Protein AF-K1TWY1-F1 (afdb_monomer_lite)

Secondary structure (DSSP, 8-state):
--S-EEEEEEEEEEEEEEEEEEEE-GGG---EEEEEEEEE-TTS-EEEEEEES--TT-EEEEEEEEEEEEEEEEEEEESS---EEEEEEEPPPTTSSPPPTT-----TT-----GGGSEEES-EEEEP-TTS---SEEEE-TT-EEE----SS-------BBTT--EEEEEETTEEEEEEE-B-SS-B----

Organism: NCBI:txid408170

Sequence (192 aa):
GKTTGSLEINLNGIKKFDVVSIEEYIQKGQTISSFTVEYKDVTGRWHDFGKGATISAKRLCRSEAVEGTAVRINITGAKATPKICNVGVYKAAKGFEVESSGSTVLPTNLKKIGISKATREGNWTFEADEDGAAQGSAWGNAGVTASFKFTGTKAWVIGTADPNHGNMDVYIDGTKVDTVSTKQASRKMGAL

pLDDT: mean 89.79, std 11.35, range [46.19, 98.75]

Foldseek 3Di: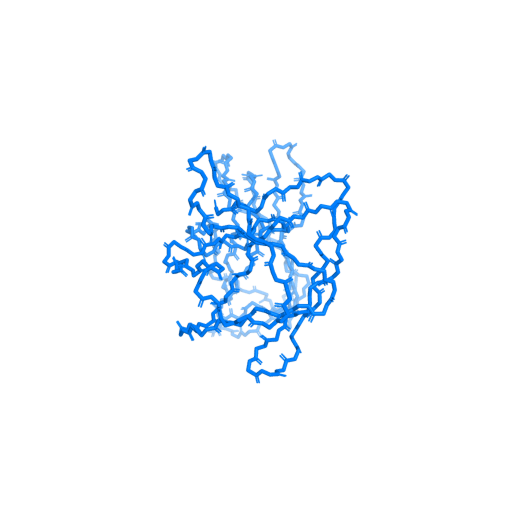
DDFKDKDKFFPVDKDKFFKKKWAFPPVVHWWQQWKFKWFQAPVRDIDGQDIDGTAYGMDIRGDAIGIGGMMMMIRPGTNDDTGIDDMDTDHDDQPPHDADPPRDRDDPPDDDDAQVNWDKDDDKDADADPVRDDSRDIDDDPPIDTDDDDDDDDDDDFAKAEQPFAWDFDDDPNHTDDIHGSHDPHIDGGDD

Structure (mmCIF, N/CA/C/O backbone):
data_AF-K1TWY1-F1
#
_entry.id   AF-K1TWY1-F1
#
loop_
_atom_site.group_PDB
_atom_site.id
_atom_site.type_symbol
_atom_site.label_atom_id
_atom_site.label_alt_id
_atom_site.label_comp_id
_atom_site.label_asym_id
_atom_site.label_entity_id
_atom_site.label_seq_id
_atom_site.pdbx_PDB_ins_code
_atom_site.Cartn_x
_atom_site.Cartn_y
_atom_site.Cartn_z
_atom_site.occupancy
_atom_site.B_iso_or_equiv
_atom_site.auth_seq_id
_atom_site.auth_comp_id
_atom_site.auth_asym_id
_atom_site.auth_atom_id
_atom_site.pdbx_PDB_model_num
ATOM 1 N N . GLY A 1 1 ? -27.689 4.406 21.902 1.00 76.44 1 GLY A N 1
ATOM 2 C CA . GLY A 1 1 ? -26.321 3.944 22.221 1.00 76.44 1 GLY A CA 1
ATOM 3 C C . GLY A 1 1 ? -25.305 4.943 21.697 1.00 76.44 1 GLY A C 1
ATOM 4 O O . GLY A 1 1 ? -25.698 5.845 20.969 1.00 76.44 1 GLY A O 1
ATOM 5 N N . LYS A 1 2 ? -24.026 4.830 22.076 1.00 92.75 2 LYS A N 1
ATOM 6 C CA . LYS A 1 2 ? -22.957 5.718 21.571 1.00 92.75 2 LYS A CA 1
ATOM 7 C C . LYS A 1 2 ? -22.671 5.417 20.095 1.00 92.75 2 LYS A C 1
ATOM 9 O O . LYS A 1 2 ? -22.750 4.253 19.717 1.00 92.75 2 LYS A O 1
ATOM 14 N N . THR A 1 3 ? -22.371 6.438 19.295 1.00 97.19 3 THR A N 1
ATOM 15 C CA . THR A 1 3 ? -22.044 6.342 17.852 1.00 97.19 3 THR A CA 1
ATOM 16 C C . THR A 1 3 ? -20.549 6.504 17.567 1.00 97.19 3 THR A C 1
ATOM 18 O O . THR A 1 3 ? -20.117 6.432 16.420 1.00 97.19 3 THR A O 1
ATOM 21 N N . THR A 1 4 ? -19.759 6.704 18.619 1.00 98.00 4 THR A N 1
ATOM 22 C CA . THR A 1 4 ? -18.306 6.854 18.594 1.00 98.00 4 THR A CA 1
ATOM 23 C C . THR A 1 4 ? -17.688 6.028 19.718 1.00 98.00 4 THR A C 1
ATOM 25 O O . THR A 1 4 ? -18.385 5.585 20.637 1.00 98.00 4 THR A O 1
ATOM 28 N N . GLY A 1 5 ? -16.380 5.813 19.642 1.00 96.88 5 GLY A N 1
ATOM 29 C CA . GLY A 1 5 ? -15.611 5.102 20.659 1.00 96.88 5 GLY A CA 1
ATOM 30 C C . GLY A 1 5 ? -14.194 4.826 20.184 1.00 96.88 5 GLY A C 1
ATOM 31 O O . GLY A 1 5 ? -13.893 5.002 19.006 1.00 96.88 5 GLY A O 1
ATOM 32 N N . SER A 1 6 ? -13.330 4.384 21.087 1.00 97.44 6 SER A N 1
ATOM 33 C CA . SER A 1 6 ? -11.959 4.008 20.757 1.00 97.44 6 SER A CA 1
ATOM 34 C C . SER A 1 6 ? -11.612 2.637 21.322 1.00 97.44 6 SER A C 1
ATOM 36 O O . SER A 1 6 ? -12.126 2.221 22.361 1.00 97.44 6 SER A O 1
ATOM 38 N N . LEU A 1 7 ? -10.742 1.931 20.607 1.00 96.56 7 LEU A N 1
ATOM 39 C CA . LEU A 1 7 ? -10.124 0.687 21.036 1.00 96.56 7 LEU A CA 1
ATOM 40 C C . LEU A 1 7 ? -8.613 0.856 20.935 1.00 96.56 7 LEU A C 1
ATOM 42 O O . LEU A 1 7 ? -8.098 1.149 19.858 1.00 96.56 7 LEU A O 1
ATOM 46 N N . GLU A 1 8 ? -7.915 0.659 22.046 1.00 98.31 8 GLU A N 1
ATOM 47 C CA . GLU A 1 8 ? -6.457 0.623 22.085 1.00 98.31 8 GLU A CA 1
ATOM 48 C C . GLU A 1 8 ? -5.987 -0.827 22.213 1.00 98.31 8 GLU A C 1
ATOM 50 O O . GLU A 1 8 ? -6.446 -1.572 23.077 1.00 98.31 8 GLU A O 1
ATOM 55 N N . ILE A 1 9 ? -5.073 -1.220 21.333 1.00 98.38 9 ILE A N 1
ATOM 56 C CA . ILE A 1 9 ? -4.437 -2.529 21.292 1.00 98.38 9 ILE A CA 1
ATOM 57 C C . ILE A 1 9 ? -2.979 -2.338 21.695 1.00 98.38 9 ILE A C 1
ATOM 59 O O . ILE A 1 9 ? -2.194 -1.764 20.941 1.00 98.38 9 ILE A O 1
ATOM 63 N N . ASN A 1 10 ? -2.611 -2.832 22.876 1.00 98.00 10 ASN A N 1
ATOM 64 C CA . ASN A 1 10 ? -1.215 -2.912 23.299 1.00 98.00 10 ASN A CA 1
ATOM 65 C C . ASN A 1 10 ? -0.525 -4.069 22.559 1.00 98.00 10 ASN A C 1
ATOM 67 O O . ASN A 1 10 ? -1.027 -5.193 22.555 1.00 98.00 10 ASN A O 1
ATOM 71 N N . LEU A 1 11 ? 0.620 -3.800 21.930 1.00 98.06 11 LEU A N 1
ATOM 72 C CA . LEU A 1 11 ? 1.360 -4.779 21.127 1.00 98.06 11 LEU A CA 1
ATOM 73 C C . LEU A 1 11 ? 2.336 -5.639 21.952 1.00 98.06 11 LEU A C 1
ATOM 75 O O . LEU A 1 11 ? 3.034 -6.489 21.392 1.00 98.06 11 LEU A O 1
ATOM 79 N N . ASN A 1 12 ? 2.372 -5.445 23.275 1.00 97.25 12 ASN A N 1
ATOM 80 C CA . ASN A 1 12 ? 3.229 -6.153 24.228 1.00 97.25 12 ASN A CA 1
ATOM 81 C C . ASN A 1 12 ? 4.718 -6.062 23.857 1.00 97.25 12 ASN A C 1
ATOM 83 O O . ASN A 1 12 ? 5.430 -7.064 23.763 1.00 97.25 12 ASN A O 1
ATOM 87 N N . GLY A 1 13 ? 5.170 -4.832 23.613 1.00 97.00 13 GLY A N 1
ATOM 88 C CA . GLY A 1 13 ? 6.532 -4.500 23.205 1.00 97.00 13 GLY A CA 1
ATOM 89 C C . GLY A 1 13 ? 6.576 -3.808 21.848 1.00 97.00 13 GLY A C 1
ATOM 90 O O . GLY A 1 13 ? 5.547 -3.527 21.237 1.00 97.00 13 GLY A O 1
ATOM 91 N N . ILE A 1 14 ? 7.791 -3.527 21.384 1.00 97.81 14 ILE A N 1
ATOM 92 C CA . ILE A 1 14 ? 8.017 -2.927 20.069 1.00 97.81 14 ILE A CA 1
ATOM 93 C C . ILE A 1 14 ? 7.722 -3.985 19.005 1.00 97.81 14 ILE A C 1
ATOM 95 O O . ILE A 1 14 ? 8.321 -5.063 19.006 1.00 97.81 14 ILE A O 1
ATOM 99 N N . LYS A 1 15 ? 6.789 -3.683 18.101 1.00 98.19 15 LYS A N 1
ATOM 100 C CA . LYS A 1 15 ? 6.470 -4.511 16.934 1.00 98.19 15 LYS A CA 1
ATOM 101 C C . LYS A 1 15 ? 6.582 -3.677 15.665 1.00 98.19 15 LYS A C 1
ATOM 103 O O . LYS A 1 15 ? 6.178 -2.516 15.647 1.00 98.19 15 LYS A O 1
ATOM 108 N N . LYS A 1 16 ? 7.072 -4.307 14.596 1.00 97.12 16 LYS A N 1
ATOM 109 C CA . LYS A 1 16 ? 7.051 -3.761 13.238 1.00 97.12 16 LYS A CA 1
ATOM 110 C C . LYS A 1 16 ? 5.816 -4.264 12.495 1.00 97.12 16 LYS A C 1
ATOM 112 O O . LYS A 1 16 ? 5.567 -5.469 12.498 1.00 97.12 16 LYS A O 1
ATOM 117 N N . PHE A 1 17 ? 5.063 -3.376 11.857 1.00 97.56 17 PHE A N 1
ATOM 118 C CA . PHE A 1 17 ? 3.832 -3.723 11.141 1.00 97.56 17 PHE A CA 1
ATOM 119 C C . PHE A 1 17 ? 3.495 -2.689 10.061 1.00 97.56 17 PHE A C 1
ATOM 121 O O . PHE A 1 17 ? 3.985 -1.566 10.080 1.00 97.56 17 PHE A O 1
ATOM 128 N N . ASP A 1 18 ? 2.662 -3.090 9.110 1.00 96.94 18 ASP A N 1
ATOM 129 C CA . ASP A 1 18 ? 2.224 -2.291 7.955 1.00 96.94 18 ASP A CA 1
ATOM 130 C C . ASP A 1 18 ? 0.764 -2.581 7.562 1.00 96.94 18 ASP A C 1
ATOM 132 O O . ASP A 1 18 ? 0.247 -1.983 6.617 1.00 96.94 18 ASP A O 1
ATOM 136 N N . VAL A 1 19 ? 0.061 -3.447 8.307 1.00 98.25 19 VAL A N 1
ATOM 137 C CA . VAL A 1 19 ? -1.365 -3.733 8.110 1.00 98.25 19 VAL A CA 1
ATOM 138 C C . VAL A 1 19 ? -2.117 -3.761 9.441 1.00 98.25 19 VAL A C 1
ATOM 140 O O . VAL A 1 19 ? -1.757 -4.502 10.354 1.00 98.25 19 VAL A O 1
ATOM 143 N N . VAL A 1 20 ? -3.231 -3.030 9.519 1.00 98.56 20 VAL A N 1
ATOM 144 C CA . VAL A 1 20 ? -4.242 -3.148 10.583 1.00 98.56 20 VAL A CA 1
ATOM 145 C C . VAL A 1 20 ? -5.552 -3.635 9.961 1.00 98.56 20 VAL A C 1
ATOM 147 O O . VAL A 1 20 ? -6.129 -2.969 9.100 1.00 98.56 20 VAL A O 1
ATOM 150 N N . SER A 1 21 ? -6.010 -4.818 10.373 1.00 98.50 21 SER A N 1
ATOM 151 C CA . SER A 1 21 ? -7.290 -5.416 9.982 1.00 98.50 21 SER A CA 1
ATOM 152 C C . SER A 1 21 ? -8.357 -5.099 11.018 1.00 98.50 21 SER A C 1
ATOM 154 O O . SER A 1 21 ? -8.118 -5.269 12.211 1.00 98.50 21 SER A O 1
ATOM 156 N N . ILE A 1 22 ? -9.549 -4.721 10.565 1.00 98.69 22 ILE A N 1
ATOM 157 C CA . ILE A 1 22 ? -10.706 -4.446 11.421 1.00 98.69 22 ILE A CA 1
ATOM 158 C C . ILE A 1 22 ? -11.938 -5.112 10.812 1.00 98.69 22 ILE A C 1
ATOM 160 O O . ILE A 1 22 ? -12.153 -5.013 9.603 1.00 98.69 22 ILE A O 1
ATOM 164 N N . GLU A 1 23 ? -12.743 -5.779 11.631 1.00 98.50 23 GLU A N 1
ATOM 165 C CA . GLU A 1 23 ? -13.978 -6.445 11.206 1.00 98.50 23 GLU A CA 1
ATOM 166 C C . GLU A 1 23 ? -15.155 -5.963 12.054 1.00 98.50 23 GLU A C 1
ATOM 168 O O . GLU A 1 23 ? -15.103 -5.965 13.289 1.00 98.50 23 GLU A O 1
ATOM 173 N N . GLU A 1 24 ? -16.226 -5.538 11.387 1.00 97.88 24 GLU A N 1
ATOM 174 C CA . GLU A 1 24 ? -17.488 -5.212 12.037 1.00 97.88 24 GLU A CA 1
ATOM 175 C C . GLU A 1 24 ? -18.327 -6.487 12.211 1.00 97.88 24 GLU A C 1
ATOM 177 O O . GLU A 1 24 ? -18.340 -7.365 11.348 1.00 97.88 24 GLU A O 1
ATOM 182 N N . TYR A 1 25 ? -19.072 -6.587 13.312 1.00 97.19 25 TYR A N 1
ATOM 183 C CA . TYR A 1 25 ? -20.000 -7.686 13.575 1.00 97.19 25 TYR A CA 1
ATOM 184 C C . TYR A 1 25 ? -21.269 -7.535 12.726 1.00 97.19 25 TYR A C 1
ATOM 186 O O . TYR A 1 25 ? -22.354 -7.201 13.217 1.00 97.19 25 TYR A O 1
ATOM 194 N N . ILE A 1 26 ? -21.118 -7.764 11.422 1.00 95.75 26 ILE A N 1
ATOM 195 C CA . ILE A 1 26 ? -22.142 -7.499 10.410 1.00 95.75 26 ILE A CA 1
ATOM 196 C C . ILE A 1 26 ? -23.418 -8.333 10.584 1.00 95.75 26 ILE A C 1
ATOM 198 O O . ILE A 1 26 ? -24.461 -7.932 10.072 1.00 95.75 26 ILE A O 1
ATOM 202 N N . GLN A 1 27 ? -23.404 -9.420 11.372 1.00 95.81 27 GLN A N 1
ATOM 203 C CA . GLN A 1 27 ? -24.626 -10.142 11.763 1.00 95.81 27 GLN A CA 1
ATOM 204 C C . GLN A 1 27 ? -25.636 -9.243 12.504 1.00 95.81 27 GLN A C 1
ATOM 206 O O . GLN A 1 27 ? -26.811 -9.593 12.618 1.00 95.81 27 GLN A O 1
ATOM 211 N N . LYS A 1 28 ? -25.198 -8.089 13.028 1.00 93.62 28 LYS A N 1
ATOM 212 C CA . LYS A 1 28 ? -26.049 -7.062 13.656 1.00 93.62 28 LYS A CA 1
ATOM 213 C C . LYS A 1 28 ? -26.115 -5.758 12.854 1.00 93.62 28 LYS A C 1
ATOM 215 O O . LYS A 1 28 ? -26.539 -4.737 13.390 1.00 93.62 28 LYS A O 1
ATOM 220 N N . GLY A 1 29 ? -25.749 -5.817 11.577 1.00 91.62 29 GLY A N 1
ATOM 221 C CA . GLY A 1 29 ? -25.768 -4.698 10.646 1.00 91.62 29 GLY A CA 1
ATOM 222 C C . GLY A 1 29 ? -24.418 -4.002 10.504 1.00 91.62 29 GLY A C 1
ATOM 223 O O . GLY A 1 29 ? -23.555 -4.070 11.375 1.00 91.62 29 GLY A O 1
ATOM 224 N N . GLN A 1 30 ? -24.266 -3.308 9.379 1.00 94.62 30 GLN A N 1
ATOM 225 C CA . GLN A 1 30 ? -23.158 -2.401 9.117 1.00 94.62 30 GLN A CA 1
ATOM 226 C C . GLN A 1 30 ? -23.558 -0.993 9.560 1.00 94.62 30 GLN A C 1
ATOM 228 O O . GLN A 1 30 ? -24.509 -0.406 9.043 1.00 94.62 30 GLN A O 1
ATOM 233 N N . THR A 1 31 ? -22.828 -0.448 10.521 1.00 96.25 31 THR A N 1
ATOM 234 C CA . THR A 1 31 ? -23.190 0.785 11.223 1.00 96.25 31 THR A CA 1
ATOM 235 C C . THR A 1 31 ? -22.104 1.845 11.120 1.00 96.25 31 THR A C 1
ATOM 237 O O . THR A 1 31 ? -22.442 3.026 11.046 1.00 96.25 31 THR A O 1
ATOM 240 N N . ILE A 1 32 ? -20.828 1.453 11.078 1.00 98.25 32 ILE A N 1
ATOM 241 C CA . ILE A 1 32 ? -19.693 2.382 11.092 1.00 98.25 32 ILE A CA 1
ATOM 242 C C . ILE A 1 32 ? -19.626 3.165 9.777 1.00 98.25 32 ILE A C 1
ATOM 244 O O . ILE A 1 32 ? -19.638 2.584 8.687 1.00 98.25 32 ILE A O 1
ATOM 248 N N . SER A 1 33 ? -19.557 4.493 9.894 1.00 98.06 33 SER A N 1
ATOM 249 C CA . SER A 1 33 ? -19.523 5.434 8.770 1.00 98.06 33 SER A CA 1
ATOM 250 C C . SER A 1 33 ? -18.250 6.271 8.697 1.00 98.06 33 SER A C 1
ATOM 252 O O . SER A 1 33 ? -17.988 6.837 7.637 1.00 98.06 33 SER A O 1
ATOM 254 N N . SER A 1 34 ? -17.463 6.357 9.774 1.00 98.56 34 SER A N 1
ATOM 255 C CA . SER A 1 34 ? -16.108 6.911 9.739 1.00 98.56 34 SER A CA 1
ATOM 256 C C . SER A 1 34 ? -15.235 6.404 10.887 1.00 98.56 34 SER A C 1
ATOM 258 O O . SER A 1 34 ? -15.710 6.189 12.006 1.00 98.56 34 SER A O 1
ATOM 260 N N . PHE A 1 35 ? -13.943 6.226 10.609 1.00 98.75 35 PHE A N 1
ATOM 261 C CA . PHE A 1 35 ? -12.948 5.811 11.591 1.00 98.75 35 PHE A CA 1
ATOM 262 C C . PHE A 1 35 ? -11.537 6.315 11.245 1.00 98.75 35 PHE A C 1
ATOM 264 O O . PHE A 1 35 ? -11.228 6.605 10.084 1.00 98.75 35 PHE A O 1
ATOM 271 N N . THR A 1 36 ? -10.671 6.369 12.255 1.00 98.69 36 THR A N 1
ATOM 272 C CA . THR A 1 36 ? -9.219 6.546 12.111 1.00 98.69 36 THR A CA 1
ATOM 273 C C . THR A 1 36 ? -8.468 5.414 12.805 1.00 98.69 36 THR A C 1
ATOM 275 O O . THR A 1 36 ? -9.002 4.738 13.688 1.00 98.69 36 THR A O 1
ATOM 278 N N . VAL A 1 37 ? -7.234 5.190 12.371 1.00 98.75 37 VAL A N 1
ATOM 279 C CA . VAL A 1 37 ? -6.266 4.275 12.964 1.00 98.75 37 VAL A CA 1
ATOM 280 C C . VAL A 1 37 ? -4.993 5.067 13.203 1.00 98.75 37 VAL A C 1
ATOM 282 O O . VAL A 1 37 ? -4.485 5.707 12.284 1.00 98.75 37 VAL A O 1
ATOM 285 N N . GLU A 1 38 ? -4.483 4.990 14.419 1.00 98.56 38 GLU A N 1
ATOM 286 C CA . GLU A 1 38 ? -3.230 5.602 14.845 1.00 98.56 38 GLU A CA 1
ATOM 287 C C . GLU A 1 38 ? -2.316 4.519 15.422 1.00 98.56 38 GLU A C 1
ATOM 289 O O . GLU A 1 38 ? -2.789 3.484 15.906 1.00 98.56 38 GLU A O 1
ATOM 294 N N . TYR A 1 39 ? -1.010 4.759 15.426 1.00 98.56 39 TYR A N 1
ATOM 295 C CA . TYR A 1 39 ? -0.061 3.949 16.180 1.00 98.56 39 TYR A CA 1
ATOM 296 C C . TYR A 1 39 ? 0.731 4.791 17.167 1.00 98.56 39 TYR A C 1
ATOM 298 O O . TYR A 1 39 ? 0.996 5.967 16.929 1.00 98.56 39 TYR A O 1
ATOM 306 N N . LYS A 1 40 ? 1.114 4.174 18.283 1.00 98.19 40 LYS A N 1
ATOM 307 C CA . LYS A 1 40 ? 1.997 4.774 19.275 1.00 98.19 40 LYS A CA 1
ATOM 308 C C . LYS A 1 40 ? 3.427 4.363 18.968 1.00 98.19 40 LYS A C 1
ATOM 310 O O . LYS A 1 40 ? 3.738 3.171 19.028 1.00 98.19 40 LYS A O 1
ATOM 315 N N . ASP A 1 41 ? 4.281 5.321 18.637 1.00 92.06 41 ASP A N 1
ATOM 316 C CA . ASP A 1 41 ? 5.693 5.062 18.367 1.00 92.06 41 ASP A CA 1
ATOM 317 C C . ASP A 1 41 ? 6.461 4.640 19.636 1.00 92.06 41 ASP A C 1
ATOM 319 O O . ASP A 1 41 ? 5.923 4.573 20.748 1.00 92.06 41 ASP A O 1
ATOM 323 N N . VAL A 1 42 ? 7.750 4.352 19.468 1.00 91.75 42 VAL A N 1
ATOM 324 C CA . VAL A 1 42 ? 8.652 3.960 20.563 1.00 91.75 42 VAL A CA 1
ATOM 325 C C . VAL A 1 42 ? 8.923 5.088 21.570 1.00 91.75 42 VAL A C 1
ATOM 327 O O . VAL A 1 42 ? 9.368 4.815 22.680 1.00 91.75 42 VAL A O 1
ATOM 330 N N . THR A 1 43 ? 8.632 6.344 21.212 1.00 90.81 43 THR A N 1
ATOM 331 C CA . THR A 1 43 ? 8.750 7.522 22.091 1.00 90.81 43 THR A CA 1
ATOM 332 C C . THR A 1 43 ? 7.459 7.820 22.858 1.00 90.81 43 THR A C 1
ATOM 334 O O . THR A 1 43 ? 7.435 8.681 23.736 1.00 90.81 43 THR A O 1
ATOM 337 N N . GLY A 1 44 ? 6.377 7.100 22.551 1.00 91.12 44 GLY A N 1
ATOM 338 C CA . GLY A 1 44 ? 5.067 7.256 23.165 1.00 91.12 44 GLY A CA 1
ATOM 339 C C . GLY A 1 44 ? 4.133 8.242 22.457 1.00 91.12 44 GLY A C 1
ATOM 340 O O . GLY A 1 44 ? 3.065 8.531 23.004 1.00 91.12 44 GLY A O 1
ATOM 341 N N . ARG A 1 45 ? 4.491 8.744 21.268 1.00 93.81 45 ARG A N 1
ATOM 342 C CA . ARG A 1 45 ? 3.668 9.673 20.474 1.00 93.81 45 ARG A CA 1
ATOM 343 C C . ARG A 1 45 ? 2.733 8.917 19.537 1.00 93.81 45 ARG A C 1
ATOM 345 O O . ARG A 1 45 ? 3.109 7.888 18.983 1.00 93.81 45 ARG A O 1
ATOM 352 N N . TRP A 1 46 ? 1.521 9.439 19.368 1.00 97.31 46 TRP A N 1
ATOM 353 C CA . TRP A 1 46 ? 0.538 8.905 18.428 1.00 97.31 46 TRP A CA 1
ATOM 354 C C . TRP A 1 46 ? 0.730 9.516 17.042 1.00 97.31 46 TRP A C 1
ATOM 356 O O . TRP A 1 46 ? 0.901 10.728 16.925 1.00 97.31 46 TRP A O 1
ATOM 366 N N . HIS A 1 47 ? 0.683 8.669 16.019 1.00 94.19 47 HIS A N 1
ATOM 367 C CA . HIS A 1 47 ? 0.813 9.036 14.612 1.00 94.19 47 HIS A CA 1
ATOM 368 C C . HIS A 1 47 ? -0.306 8.403 13.797 1.00 94.19 47 HIS A C 1
ATOM 370 O O . HIS A 1 47 ? -0.727 7.280 14.087 1.00 94.19 47 HIS A O 1
ATOM 376 N N . ASP A 1 48 ? -0.741 9.090 12.745 1.00 95.81 48 ASP A N 1
ATOM 377 C CA . ASP A 1 48 ? -1.727 8.563 11.806 1.00 95.81 48 ASP A CA 1
ATOM 378 C C . ASP A 1 48 ? -1.195 7.310 11.094 1.00 95.81 48 ASP A C 1
ATOM 380 O O . ASP A 1 48 ? -0.078 7.278 10.582 1.00 95.81 48 ASP A O 1
ATOM 384 N N . PHE A 1 49 ? -2.031 6.277 11.023 1.00 95.75 49 PHE A N 1
ATOM 385 C CA . PHE A 1 49 ? -1.748 5.040 10.293 1.00 95.75 49 PHE A CA 1
ATOM 386 C C . PHE A 1 49 ? -2.745 4.799 9.153 1.00 95.75 49 PHE A C 1
ATOM 388 O O . PHE A 1 49 ? -2.409 4.231 8.117 1.00 95.75 49 PHE A O 1
ATOM 395 N N . GLY A 1 50 ? -3.997 5.225 9.326 1.00 95.06 50 GLY A N 1
ATOM 396 C CA . GLY A 1 50 ? -5.024 5.097 8.302 1.00 95.06 50 GLY A CA 1
ATOM 397 C C . GLY A 1 50 ? -6.340 5.746 8.703 1.00 95.06 50 GLY A C 1
ATOM 398 O O . GLY A 1 50 ? -6.580 6.064 9.862 1.00 95.06 50 GLY A O 1
ATOM 399 N N . LYS A 1 51 ? -7.231 5.936 7.734 1.00 97.94 51 LYS A N 1
ATOM 400 C CA . LYS A 1 51 ? -8.596 6.418 7.969 1.00 97.94 51 LYS A CA 1
ATOM 401 C C . LYS A 1 51 ? -9.535 5.890 6.901 1.00 97.94 51 LYS A C 1
ATOM 403 O O . LYS A 1 51 ? -9.099 5.500 5.819 1.00 97.94 51 LYS A O 1
ATOM 408 N N . GLY A 1 52 ? -10.827 5.892 7.188 1.00 96.75 52 GLY A N 1
ATOM 409 C CA . GLY A 1 52 ? -11.825 5.471 6.218 1.00 96.75 52 GLY A CA 1
ATOM 410 C C . GLY A 1 52 ? -13.246 5.753 6.669 1.00 96.75 52 GLY A C 1
ATOM 411 O O . GLY A 1 52 ? -13.481 6.264 7.761 1.00 96.75 52 GLY A O 1
ATOM 412 N N . ALA A 1 53 ? -14.195 5.409 5.800 1.00 97.25 53 ALA A N 1
ATOM 413 C CA . ALA A 1 53 ? -15.618 5.508 6.091 1.00 97.25 53 ALA A CA 1
ATOM 414 C C . ALA A 1 53 ? -16.139 4.203 6.717 1.00 97.25 53 ALA A C 1
ATOM 416 O O . ALA A 1 53 ? -16.397 4.120 7.914 1.00 97.25 53 ALA A O 1
ATOM 417 N N . THR A 1 54 ? -16.245 3.146 5.913 1.00 96.62 54 THR A N 1
ATOM 418 C CA . THR A 1 54 ? -16.874 1.883 6.317 1.00 96.62 54 THR A CA 1
ATOM 419 C C . THR A 1 54 ? -15.859 0.794 6.657 1.00 96.62 54 THR A C 1
ATOM 421 O O . THR A 1 54 ? -14.830 0.650 5.983 1.00 96.62 54 THR A O 1
ATOM 424 N N . ILE A 1 55 ? -16.187 -0.021 7.665 1.00 97.81 55 ILE A N 1
ATOM 425 C CA . ILE A 1 55 ? -15.435 -1.234 8.019 1.00 97.81 55 ILE A CA 1
ATOM 426 C C . ILE A 1 55 ? -16.067 -2.465 7.361 1.00 97.81 55 ILE A C 1
ATOM 428 O O . ILE A 1 55 ? -15.390 -3.143 6.590 1.00 97.81 55 ILE A O 1
ATOM 432 N N . SER A 1 56 ? -17.377 -2.685 7.558 1.00 95.06 56 SER A N 1
ATOM 433 C CA . SER A 1 56 ? -18.105 -3.835 6.995 1.00 95.06 56 SER A CA 1
ATOM 434 C C . SER A 1 56 ? -17.454 -5.174 7.396 1.00 95.06 56 SER A C 1
ATOM 436 O O . SER A 1 56 ? -16.898 -5.283 8.488 1.00 95.06 56 SER A O 1
ATOM 438 N N . ALA A 1 57 ? -17.525 -6.201 6.544 1.00 97.31 57 ALA A N 1
ATOM 439 C CA . ALA A 1 57 ? -17.005 -7.537 6.840 1.00 97.31 57 ALA A CA 1
ATOM 440 C C . ALA A 1 57 ? -15.502 -7.550 7.177 1.00 97.31 57 ALA A C 1
ATOM 442 O O . ALA A 1 57 ? -15.079 -8.317 8.034 1.00 97.31 57 ALA A O 1
ATOM 443 N N . LYS A 1 58 ? -14.692 -6.723 6.500 1.00 98.00 58 LYS A N 1
ATOM 444 C CA . LYS A 1 58 ? -13.251 -6.585 6.750 1.00 98.00 58 LYS A CA 1
ATOM 445 C C . LYS A 1 58 ? -12.706 -5.322 6.092 1.00 98.00 58 LYS A C 1
ATOM 447 O O . LYS A 1 58 ? -12.925 -5.081 4.905 1.00 98.00 58 LYS A O 1
ATOM 452 N N . ARG A 1 59 ? -11.898 -4.574 6.836 1.00 98.06 59 ARG A N 1
ATOM 453 C CA . ARG A 1 59 ? -11.111 -3.442 6.348 1.00 98.06 59 ARG A CA 1
ATOM 454 C C . ARG A 1 59 ? -9.639 -3.665 6.659 1.00 98.06 59 ARG A C 1
ATOM 456 O O . ARG A 1 59 ? -9.298 -3.933 7.803 1.00 98.06 59 ARG A O 1
ATOM 463 N N . LEU A 1 60 ? -8.784 -3.511 5.649 1.00 97.88 60 LEU A N 1
ATOM 464 C CA . LEU A 1 60 ? -7.330 -3.486 5.805 1.00 97.88 60 LEU A CA 1
ATOM 465 C C . LEU A 1 60 ? -6.838 -2.048 5.626 1.00 97.88 60 LEU A C 1
ATOM 467 O O . LEU A 1 60 ? -6.904 -1.505 4.523 1.00 97.88 60 LEU A O 1
ATOM 471 N N . CYS A 1 61 ? -6.358 -1.435 6.701 1.00 96.94 61 CYS A N 1
ATOM 472 C CA . CYS A 1 61 ? -5.566 -0.213 6.633 1.00 96.94 61 CYS A CA 1
ATOM 473 C C . CYS A 1 61 ? -4.117 -0.623 6.399 1.00 96.94 61 CYS A C 1
ATOM 475 O O . CYS A 1 61 ? -3.570 -1.377 7.200 1.00 96.94 61 CYS A O 1
ATOM 477 N N . ARG A 1 62 ? -3.525 -0.180 5.289 1.00 95.44 62 ARG A N 1
ATOM 478 C CA . ARG A 1 62 ? -2.147 -0.505 4.918 1.00 95.44 62 ARG A CA 1
ATOM 479 C C . ARG A 1 62 ? -1.343 0.784 4.774 1.00 95.44 62 ARG A C 1
ATOM 481 O O . ARG A 1 62 ? -1.871 1.745 4.221 1.00 95.44 62 ARG A O 1
ATOM 488 N N . SER A 1 63 ? -0.102 0.777 5.244 1.00 90.56 63 SER A N 1
ATOM 489 C CA . SER A 1 63 ? 0.838 1.902 5.158 1.00 90.56 63 SER A CA 1
ATOM 490 C C . SER A 1 63 ? 2.261 1.384 4.920 1.00 90.56 63 SER A C 1
ATOM 492 O O . SER A 1 63 ? 2.466 0.174 4.801 1.00 90.56 63 SER A O 1
ATOM 494 N N . GLU A 1 64 ? 3.240 2.284 4.859 1.00 90.00 64 GLU A N 1
ATOM 495 C CA . GLU A 1 64 ? 4.646 1.914 5.025 1.00 90.00 64 GLU A CA 1
ATOM 496 C C . GLU A 1 64 ? 4.861 1.232 6.388 1.00 90.00 64 GL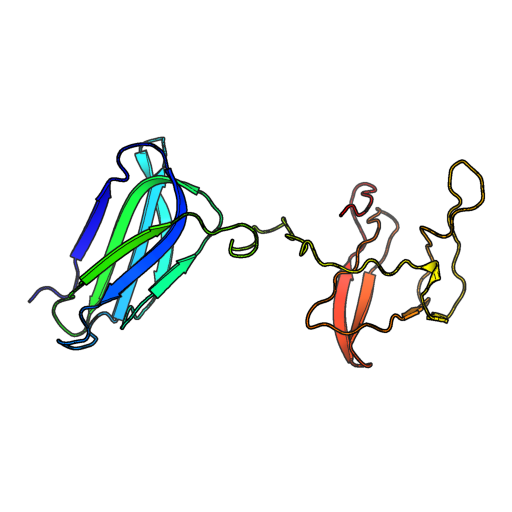U A C 1
ATOM 498 O O . GLU A 1 64 ? 4.119 1.468 7.347 1.00 90.00 64 GLU A O 1
ATOM 503 N N . ALA A 1 65 ? 5.867 0.358 6.482 1.00 91.94 65 ALA A N 1
ATOM 504 C CA . ALA A 1 65 ? 6.134 -0.370 7.717 1.00 91.94 65 ALA A CA 1
ATOM 505 C C . ALA A 1 65 ? 6.661 0.558 8.814 1.00 91.94 65 ALA A C 1
ATOM 507 O O . ALA A 1 65 ? 7.720 1.166 8.669 1.00 91.94 65 ALA A O 1
ATOM 508 N N . VAL A 1 66 ? 5.955 0.582 9.941 1.00 94.12 66 VAL A N 1
ATOM 509 C CA . VAL A 1 66 ? 6.286 1.380 11.125 1.00 94.12 66 VAL A CA 1
ATOM 510 C C . VAL A 1 66 ? 6.658 0.481 12.298 1.00 94.12 66 VAL A C 1
ATOM 512 O O . VAL A 1 66 ? 6.301 -0.699 12.332 1.00 94.12 66 VAL A O 1
ATOM 515 N N . GLU A 1 67 ? 7.360 1.049 13.277 1.00 95.56 67 GLU A N 1
ATOM 516 C CA . GLU A 1 67 ? 7.608 0.419 14.574 1.00 95.56 67 GLU A CA 1
ATOM 517 C C . GLU A 1 67 ? 6.819 1.138 15.668 1.00 95.56 67 GLU A C 1
ATOM 519 O O . GLU A 1 67 ? 6.849 2.366 15.779 1.00 95.56 67 GLU A O 1
ATOM 524 N N . GLY A 1 68 ? 6.103 0.369 16.487 1.00 96.69 68 GLY A N 1
ATOM 525 C CA . GLY A 1 68 ? 5.248 0.923 17.528 1.00 96.69 68 GLY A CA 1
ATOM 526 C C . GLY A 1 68 ? 4.965 -0.041 18.671 1.00 96.69 68 GLY A C 1
ATOM 527 O O . GLY A 1 68 ? 5.304 -1.223 18.623 1.00 96.69 68 GLY A O 1
ATOM 528 N N . THR A 1 69 ? 4.342 0.497 19.715 1.00 98.31 69 THR A N 1
ATOM 529 C CA . THR A 1 69 ? 4.012 -0.205 20.966 1.00 98.31 69 THR A CA 1
ATOM 530 C C . THR A 1 69 ? 2.510 -0.401 21.166 1.00 98.31 69 THR A C 1
ATOM 532 O O . THR A 1 69 ? 2.096 -1.274 21.929 1.00 98.31 69 THR A O 1
ATOM 535 N N . ALA A 1 70 ? 1.681 0.377 20.467 1.00 98.69 70 ALA A N 1
ATOM 536 C CA . ALA A 1 70 ? 0.230 0.258 20.493 1.00 98.69 70 ALA A CA 1
ATOM 537 C C . ALA A 1 70 ? -0.389 0.696 19.159 1.00 98.69 70 ALA A C 1
ATOM 539 O O . ALA A 1 70 ? 0.200 1.487 18.422 1.00 98.69 70 ALA A O 1
ATOM 540 N N . VAL A 1 71 ? -1.599 0.217 18.881 1.00 98.75 71 VAL A N 1
ATOM 541 C CA . VAL A 1 71 ? -2.481 0.711 17.812 1.00 98.75 71 VAL A CA 1
ATOM 542 C C . VAL A 1 71 ? -3.772 1.201 18.451 1.00 98.75 71 VAL A C 1
ATOM 544 O O . VAL A 1 71 ? -4.281 0.567 19.371 1.00 98.75 71 VAL A O 1
ATOM 547 N N . ARG A 1 72 ? -4.327 2.309 17.966 1.00 98.75 72 ARG A N 1
ATOM 548 C CA . ARG A 1 72 ? -5.628 2.820 18.396 1.00 98.75 72 ARG A CA 1
ATOM 549 C C . ARG A 1 72 ? -6.548 2.956 17.200 1.00 98.75 72 ARG A C 1
ATOM 551 O O . ARG A 1 72 ? -6.188 3.557 16.197 1.00 98.75 72 ARG A O 1
ATOM 558 N N . ILE A 1 73 ? -7.745 2.403 17.324 1.00 98.75 73 ILE A N 1
ATOM 559 C CA . ILE A 1 73 ? -8.822 2.544 16.348 1.00 98.75 73 ILE A CA 1
ATOM 560 C C . ILE A 1 73 ? -9.860 3.471 16.963 1.00 98.75 73 ILE A C 1
ATOM 562 O O . ILE A 1 73 ? -10.422 3.152 18.010 1.00 98.75 73 ILE A O 1
ATOM 566 N N . ASN A 1 74 ? -10.138 4.594 16.310 1.00 98.62 74 ASN A N 1
ATOM 567 C CA . ASN A 1 74 ? -11.164 5.536 16.733 1.00 98.62 74 ASN A CA 1
ATOM 568 C C . ASN A 1 74 ? -12.348 5.439 15.772 1.00 98.62 74 ASN A C 1
ATOM 570 O O . ASN A 1 74 ? -12.220 5.754 14.591 1.00 98.62 74 ASN A O 1
ATOM 574 N N . ILE A 1 75 ? -13.516 5.041 16.268 1.00 98.56 75 ILE A N 1
ATOM 575 C CA . ILE A 1 75 ? -14.772 5.194 15.537 1.00 98.56 75 ILE A CA 1
ATOM 576 C C . ILE A 1 75 ? -15.245 6.629 15.726 1.00 98.56 75 ILE A C 1
ATOM 578 O O . ILE A 1 75 ? -15.635 7.026 16.826 1.00 98.56 75 ILE A O 1
ATOM 582 N N . THR A 1 76 ? -15.200 7.403 14.645 1.00 98.44 76 THR A N 1
ATOM 583 C CA . THR A 1 76 ? -15.542 8.830 14.640 1.00 98.44 76 THR A CA 1
ATOM 584 C C . THR A 1 76 ? -16.981 9.084 14.194 1.00 98.44 76 THR A C 1
ATOM 586 O O . THR A 1 76 ? -17.495 10.179 14.402 1.00 98.44 76 THR A O 1
ATOM 589 N N . GLY A 1 77 ? -17.660 8.071 13.645 1.00 98.00 77 GLY A N 1
ATOM 590 C CA . GLY A 1 77 ? -19.072 8.147 13.289 1.00 98.00 77 GLY A CA 1
ATOM 591 C C . GLY A 1 77 ? -19.684 6.787 12.953 1.00 98.00 77 GLY A C 1
ATOM 592 O O . GLY A 1 77 ? -19.037 5.920 12.358 1.00 98.00 77 GLY A O 1
ATOM 593 N N . ALA A 1 78 ? -20.954 6.612 13.319 1.00 97.75 78 ALA A N 1
ATOM 594 C CA . ALA A 1 78 ? -21.752 5.436 12.998 1.00 97.75 78 ALA A CA 1
ATOM 595 C C . ALA A 1 78 ? -23.257 5.752 13.014 1.00 97.75 78 ALA A C 1
ATOM 597 O O . ALA A 1 78 ? -23.716 6.631 13.743 1.00 97.75 78 ALA A O 1
ATOM 598 N N . LYS A 1 79 ? -24.040 4.989 12.243 1.00 96.44 79 LYS A N 1
ATOM 599 C CA . LYS A 1 79 ? -25.514 5.071 12.181 1.00 96.44 79 LYS A CA 1
ATOM 600 C C . LYS A 1 79 ? -26.211 4.450 13.398 1.00 96.44 79 LYS A C 1
ATOM 602 O O . LYS A 1 79 ? -27.390 4.693 13.628 1.00 96.44 79 LYS A O 1
ATOM 607 N N . ALA A 1 80 ? -25.494 3.629 14.156 1.00 95.50 80 ALA A N 1
ATOM 608 C CA . ALA A 1 80 ? -25.936 3.011 15.400 1.00 95.50 80 ALA A CA 1
ATOM 609 C C . ALA A 1 80 ? -24.702 2.691 16.259 1.00 95.50 80 ALA A C 1
ATOM 611 O O . ALA A 1 80 ? -23.602 3.147 15.957 1.00 95.50 80 ALA A O 1
ATOM 612 N N . THR A 1 81 ? -24.866 1.926 17.339 1.00 96.12 81 THR A N 1
ATOM 613 C CA . THR A 1 81 ? -23.726 1.562 18.188 1.00 96.12 81 THR A CA 1
ATOM 614 C C . THR A 1 81 ? -22.733 0.663 17.452 1.00 96.12 81 THR A C 1
ATOM 616 O O . THR A 1 81 ? -23.140 -0.443 17.087 1.00 96.12 81 THR A O 1
ATOM 619 N N . PRO A 1 82 ? -21.462 1.095 17.290 1.00 96.12 82 PRO A N 1
ATOM 620 C CA . PRO A 1 82 ? -20.429 0.317 16.613 1.00 96.12 82 PRO A CA 1
ATOM 621 C C . PRO A 1 82 ? -20.227 -1.046 17.270 1.00 96.12 82 PRO A C 1
ATOM 623 O O . PRO A 1 82 ? -20.254 -1.162 18.498 1.00 96.12 82 PRO A O 1
ATOM 626 N N . LYS A 1 83 ? -20.004 -2.081 16.458 1.00 95.88 83 LYS A N 1
ATOM 627 C CA . LYS A 1 83 ? -19.745 -3.446 16.932 1.00 95.88 83 LYS A CA 1
ATOM 628 C C . LYS A 1 83 ? -18.563 -4.015 16.173 1.00 95.88 83 LYS A C 1
ATOM 630 O O . LYS A 1 83 ? -18.720 -4.445 15.042 1.00 95.88 83 LYS A O 1
ATOM 635 N N . ILE A 1 84 ? -17.390 -4.012 16.787 1.00 97.25 84 ILE A N 1
ATOM 636 C CA . ILE A 1 84 ? -16.198 -4.654 16.227 1.00 97.25 84 ILE A CA 1
ATOM 637 C C . ILE A 1 84 ? -16.148 -6.084 16.765 1.00 97.25 84 ILE A C 1
ATOM 639 O O . ILE A 1 84 ? -16.311 -6.281 17.968 1.00 97.25 84 ILE A O 1
ATOM 643 N N . CYS A 1 85 ? -15.954 -7.073 15.893 1.00 97.44 85 CYS A N 1
ATOM 644 C CA . CYS A 1 85 ? -15.787 -8.474 16.296 1.00 97.44 85 CYS A CA 1
ATOM 645 C C . CYS A 1 85 ? -14.340 -8.961 16.195 1.00 97.44 85 CYS A C 1
ATOM 647 O O . CYS A 1 85 ? -14.004 -9.941 16.854 1.00 97.44 85 CYS A O 1
ATOM 649 N N . ASN A 1 86 ? -13.490 -8.304 15.400 1.00 98.25 86 ASN A N 1
ATOM 650 C CA . ASN A 1 86 ? -12.094 -8.701 15.266 1.00 98.25 86 ASN A CA 1
ATOM 651 C C . ASN A 1 86 ? -11.182 -7.517 14.925 1.00 98.25 86 ASN A C 1
ATOM 653 O O . ASN A 1 86 ? -11.562 -6.614 14.173 1.00 98.25 86 ASN A O 1
ATOM 657 N N . VAL A 1 87 ? -9.962 -7.562 15.457 1.00 98.38 87 VAL A N 1
ATOM 658 C CA . VAL A 1 87 ? -8.859 -6.662 15.117 1.00 98.38 87 VAL A CA 1
ATOM 659 C C . VAL A 1 87 ? -7.581 -7.477 15.011 1.00 98.38 87 VAL A C 1
ATOM 661 O O . VAL A 1 87 ? -7.295 -8.304 15.872 1.00 98.38 87 VAL A O 1
ATOM 664 N N . GLY A 1 88 ? -6.787 -7.208 13.978 1.00 98.38 88 GLY A N 1
ATOM 665 C CA . GLY A 1 88 ? -5.465 -7.801 13.816 1.00 98.38 88 GLY A CA 1
ATOM 666 C C . GLY A 1 88 ? -4.437 -6.765 13.386 1.00 98.38 88 GLY A C 1
ATOM 667 O O . GLY A 1 88 ? -4.750 -5.858 12.618 1.00 98.38 88 GLY A O 1
ATOM 668 N N . VAL A 1 89 ? -3.207 -6.909 13.870 1.00 98.50 89 VAL A N 1
ATOM 669 C CA . VAL A 1 89 ? -2.061 -6.077 13.487 1.00 98.50 89 VAL A CA 1
ATOM 670 C C . VAL A 1 89 ? -1.006 -7.004 12.902 1.00 98.50 89 VAL A C 1
ATOM 672 O O . VAL A 1 89 ? -0.606 -7.969 13.553 1.00 98.50 89 VAL A O 1
ATOM 675 N N . TYR A 1 90 ? -0.591 -6.747 11.663 1.00 98.00 90 TYR A N 1
ATOM 676 C CA . TYR A 1 90 ? 0.247 -7.661 10.895 1.00 98.00 90 TYR A CA 1
ATOM 677 C C . TYR A 1 90 ? 1.402 -6.942 10.220 1.00 98.00 90 TYR A C 1
ATOM 679 O O . TYR A 1 90 ? 1.297 -5.790 9.792 1.00 98.00 90 TYR A O 1
ATOM 687 N N . LYS A 1 91 ? 2.484 -7.696 10.051 1.00 96.69 91 LYS A N 1
ATOM 688 C CA . LYS A 1 91 ? 3.525 -7.400 9.083 1.00 96.69 91 LYS A CA 1
ATOM 689 C C . LYS A 1 91 ? 3.244 -8.199 7.811 1.00 96.69 91 LYS A C 1
ATOM 691 O O . LYS A 1 91 ? 3.248 -9.428 7.843 1.00 96.69 91 LYS A O 1
ATOM 696 N N . ALA A 1 92 ? 2.993 -7.513 6.706 1.00 93.12 92 ALA A N 1
ATOM 697 C CA . ALA A 1 92 ? 2.816 -8.113 5.401 1.00 93.12 92 ALA A CA 1
ATOM 698 C C . ALA A 1 92 ? 4.097 -8.838 4.977 1.00 93.12 92 ALA A C 1
ATOM 700 O O . ALA A 1 92 ? 5.216 -8.393 5.261 1.00 93.12 92 ALA A O 1
ATOM 701 N N . ALA A 1 93 ? 3.912 -9.964 4.289 1.00 88.75 93 ALA A N 1
ATOM 702 C CA . ALA A 1 93 ? 5.002 -10.677 3.647 1.00 88.75 93 ALA A CA 1
ATOM 703 C C . ALA A 1 93 ? 5.589 -9.840 2.501 1.00 88.75 93 ALA A C 1
ATOM 705 O O . ALA A 1 93 ? 4.899 -9.009 1.903 1.00 88.75 93 ALA A O 1
ATOM 706 N N . LYS A 1 94 ? 6.853 -10.103 2.160 1.00 81.25 94 LYS A N 1
ATOM 707 C CA . LYS A 1 94 ? 7.539 -9.467 1.028 1.00 81.25 94 LYS A CA 1
ATOM 708 C C . LYS A 1 94 ? 6.675 -9.542 -0.242 1.00 81.25 94 LYS A C 1
ATOM 710 O O . LYS A 1 94 ? 6.159 -10.607 -0.575 1.00 81.25 94 LYS A O 1
ATOM 715 N N . GLY A 1 95 ? 6.515 -8.413 -0.935 1.00 77.56 95 GLY A N 1
ATOM 716 C CA . GLY A 1 95 ? 5.667 -8.288 -2.133 1.00 77.56 95 GLY A CA 1
ATOM 717 C C . GLY A 1 95 ? 4.181 -8.001 -1.862 1.00 77.56 95 GLY A C 1
ATOM 718 O O . GLY A 1 95 ? 3.451 -7.669 -2.792 1.00 77.56 95 GLY A O 1
ATOM 719 N N . PHE A 1 96 ? 3.736 -8.074 -0.602 1.00 80.19 96 PHE A N 1
ATOM 720 C CA . PHE A 1 96 ? 2.417 -7.614 -0.143 1.00 80.19 96 PHE A CA 1
ATOM 721 C C . PHE A 1 96 ? 2.501 -6.360 0.737 1.00 80.19 96 PHE A C 1
ATOM 723 O O . PHE A 1 96 ? 1.496 -5.917 1.290 1.00 80.19 96 PHE A O 1
ATOM 730 N N . GLU A 1 97 ? 3.683 -5.778 0.890 1.00 84.88 97 GLU A N 1
ATOM 731 C CA . GLU A 1 97 ? 3.880 -4.495 1.563 1.00 84.88 97 GLU A CA 1
ATOM 732 C C . GLU A 1 97 ? 3.292 -3.372 0.690 1.00 84.88 97 GLU A C 1
ATOM 734 O O . GLU A 1 97 ? 3.115 -3.538 -0.521 1.00 84.88 97 GLU A O 1
ATOM 739 N N . VAL A 1 98 ? 2.901 -2.249 1.293 1.00 80.88 98 VAL A N 1
ATOM 740 C CA . VAL A 1 98 ? 2.675 -1.032 0.499 1.00 80.88 98 VAL A CA 1
ATOM 741 C C . VAL A 1 98 ? 4.050 -0.516 0.116 1.00 80.88 98 VAL A C 1
ATOM 743 O O . VAL A 1 98 ? 4.926 -0.429 0.974 1.00 80.88 98 VAL A O 1
ATOM 746 N N . GLU A 1 99 ? 4.253 -0.227 -1.167 1.00 67.75 99 GLU A N 1
ATOM 747 C CA . GLU A 1 99 ? 5.523 0.340 -1.607 1.00 67.75 99 GLU A CA 1
ATOM 748 C C . GLU A 1 99 ? 5.700 1.707 -0.960 1.00 67.75 99 GLU A C 1
ATOM 750 O O . GLU A 1 99 ? 4.801 2.552 -1.036 1.00 67.75 99 GLU A O 1
ATOM 755 N N . SER A 1 100 ? 6.837 1.905 -0.293 1.00 58.16 100 SER A N 1
ATOM 756 C CA . SER A 1 100 ? 7.161 3.221 0.226 1.00 58.16 100 SER A CA 1
ATOM 757 C C . SER A 1 100 ? 7.398 4.180 -0.926 1.00 58.16 100 SER A C 1
ATOM 759 O O . SER A 1 100 ? 7.839 3.780 -2.011 1.00 58.16 100 SER A O 1
ATOM 761 N N . SER A 1 101 ? 7.119 5.461 -0.701 1.00 46.19 101 SER A N 1
ATOM 762 C CA . SER A 1 101 ? 7.464 6.488 -1.682 1.00 46.19 101 SER A CA 1
ATOM 763 C C . SER A 1 101 ? 8.981 6.444 -1.945 1.00 46.19 101 SER A C 1
ATOM 765 O O . SER A 1 101 ? 9.794 6.830 -1.111 1.00 46.19 101 SER A O 1
ATOM 767 N N . GLY A 1 102 ? 9.379 5.877 -3.090 1.00 50.31 102 GLY A N 1
ATOM 768 C CA . GLY A 1 102 ? 10.783 5.732 -3.496 1.00 50.31 102 GLY A CA 1
ATOM 769 C C . GLY A 1 102 ? 11.431 4.349 -3.331 1.00 50.31 102 GLY A C 1
ATOM 770 O O . GLY A 1 102 ? 12.597 4.219 -3.701 1.00 50.31 102 GLY A O 1
ATOM 771 N N . SER A 1 103 ? 10.726 3.316 -2.850 1.00 52.25 103 SER A N 1
ATOM 772 C CA . SER A 1 103 ? 11.223 1.928 -2.873 1.00 52.25 103 SER A CA 1
ATOM 773 C C . SER A 1 103 ? 10.372 1.068 -3.800 1.00 52.25 103 SER A C 1
ATOM 775 O O . SER A 1 103 ? 9.464 0.373 -3.350 1.00 52.25 103 SER A O 1
ATOM 777 N N . THR A 1 104 ? 10.690 1.083 -5.094 1.00 58.50 104 THR A N 1
ATOM 778 C CA . THR A 1 104 ? 10.086 0.150 -6.049 1.00 58.50 104 THR A CA 1
ATOM 779 C C . THR A 1 104 ? 10.524 -1.273 -5.704 1.00 58.50 104 THR A C 1
ATOM 781 O O . THR A 1 104 ? 11.682 -1.630 -5.932 1.00 58.50 104 THR A O 1
ATOM 784 N N . VAL A 1 105 ? 9.635 -2.099 -5.144 1.00 60.84 105 VAL A N 1
ATOM 785 C CA . VAL A 1 105 ? 9.961 -3.500 -4.844 1.00 60.84 105 VAL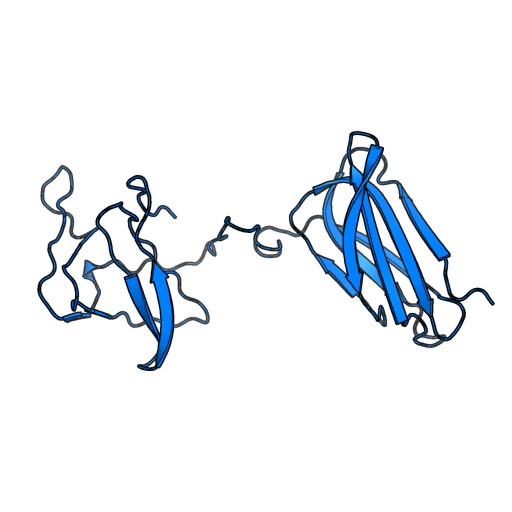 A CA 1
ATOM 786 C C . VAL A 1 105 ? 9.748 -4.315 -6.108 1.00 60.84 105 VAL A C 1
ATOM 788 O O . VAL A 1 105 ? 8.642 -4.687 -6.497 1.00 60.84 105 VAL A O 1
ATOM 791 N N . LEU A 1 106 ? 10.856 -4.607 -6.769 1.00 69.94 106 LEU A N 1
ATOM 792 C CA . LEU A 1 106 ? 10.861 -5.371 -8.000 1.00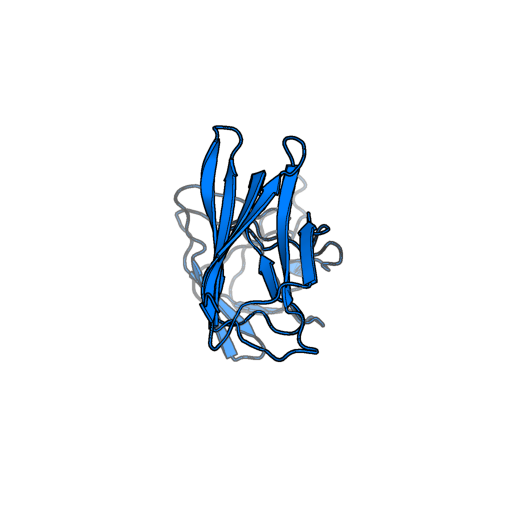 69.94 106 LEU A CA 1
ATOM 793 C C . LEU A 1 106 ? 10.491 -6.848 -7.742 1.00 69.94 106 LEU A C 1
ATOM 795 O O . LEU A 1 106 ? 11.062 -7.478 -6.843 1.00 69.94 106 LEU A O 1
ATOM 799 N N . PRO A 1 107 ? 9.541 -7.436 -8.502 1.00 69.19 107 PRO A N 1
ATOM 800 C CA . PRO A 1 107 ? 9.215 -8.853 -8.371 1.00 69.19 107 PRO A CA 1
ATOM 801 C C . PRO A 1 107 ? 10.431 -9.751 -8.619 1.00 69.19 107 PRO A C 1
ATOM 803 O O . PRO A 1 107 ? 11.179 -9.561 -9.575 1.00 69.19 107 PRO A O 1
ATOM 806 N N . THR A 1 108 ? 10.606 -10.796 -7.809 1.00 70.38 108 THR A N 1
ATOM 807 C CA . THR A 1 108 ? 11.754 -11.716 -7.936 1.00 70.38 108 THR A CA 1
ATOM 808 C C . THR A 1 108 ? 11.740 -12.543 -9.224 1.00 70.38 108 THR A C 1
ATOM 810 O O . THR A 1 108 ? 12.766 -13.088 -9.614 1.00 70.38 108 THR A O 1
ATOM 813 N N . ASN A 1 109 ? 10.592 -12.638 -9.897 1.00 77.19 109 ASN A N 1
ATOM 814 C CA . ASN A 1 109 ? 10.407 -13.353 -11.159 1.00 77.19 109 ASN A CA 1
ATOM 815 C C . ASN A 1 109 ? 10.516 -12.446 -12.401 1.00 77.19 109 ASN A C 1
ATOM 817 O O . ASN A 1 109 ? 10.071 -12.836 -13.484 1.00 77.19 109 ASN A O 1
ATOM 821 N N . LEU A 1 110 ? 11.082 -11.244 -12.263 1.00 81.50 110 LEU A N 1
ATOM 822 C CA . LEU A 1 110 ? 11.352 -10.361 -13.393 1.00 81.50 110 LEU A CA 1
ATOM 823 C C . LEU A 1 110 ? 12.279 -11.025 -14.411 1.00 81.50 110 LEU A C 1
ATOM 825 O O . LEU A 1 110 ? 13.391 -11.452 -14.099 1.00 81.50 110 LEU A O 1
ATOM 829 N N . LYS A 1 111 ? 11.839 -11.049 -15.668 1.00 85.19 111 LYS A N 1
ATOM 830 C CA . LYS A 1 111 ? 12.685 -11.436 -16.796 1.00 85.19 111 LYS A CA 1
ATOM 831 C C . LYS A 1 111 ? 13.380 -10.191 -17.336 1.00 85.19 111 LYS A C 1
ATOM 833 O O . LYS A 1 111 ? 12.735 -9.346 -17.951 1.00 85.19 111 LYS A O 1
ATOM 838 N N . LYS A 1 112 ? 14.693 -10.082 -17.115 1.00 85.44 112 LYS A N 1
ATOM 839 C CA . LYS A 1 112 ? 15.504 -8.988 -17.665 1.00 85.44 112 LYS A CA 1
ATOM 840 C C . LYS A 1 112 ? 15.565 -9.103 -19.191 1.00 85.44 112 LYS A C 1
ATOM 842 O O . LYS A 1 112 ? 16.013 -10.121 -19.715 1.00 85.44 112 LYS A O 1
ATOM 847 N N . ILE A 1 113 ? 15.165 -8.045 -19.894 1.00 88.44 113 ILE A N 1
ATOM 848 C CA . ILE A 1 113 ? 15.367 -7.894 -21.339 1.00 88.44 113 ILE A CA 1
ATOM 849 C C . ILE A 1 113 ? 16.379 -6.765 -21.532 1.00 88.44 113 ILE A C 1
ATOM 851 O O . ILE A 1 113 ? 16.100 -5.615 -21.212 1.00 88.44 113 ILE A O 1
ATOM 855 N N . GLY A 1 114 ? 17.589 -7.106 -21.978 1.00 88.25 114 GLY A N 1
ATOM 856 C CA . GLY A 1 114 ? 18.652 -6.123 -22.201 1.00 88.25 114 GLY A CA 1
ATOM 857 C C . GLY A 1 114 ? 18.405 -5.270 -23.445 1.00 88.25 114 GLY A C 1
ATOM 858 O O . GLY A 1 114 ? 17.757 -5.719 -24.391 1.00 88.25 114 GLY A O 1
ATOM 859 N N . ILE A 1 115 ? 18.983 -4.067 -23.477 1.00 89.62 115 ILE A N 1
ATOM 860 C CA . ILE A 1 115 ? 18.868 -3.126 -24.604 1.00 89.62 115 ILE A CA 1
ATOM 861 C C . ILE A 1 115 ? 19.379 -3.709 -25.934 1.00 89.62 115 ILE A C 1
ATOM 863 O O . ILE A 1 115 ? 18.863 -3.375 -26.999 1.00 89.62 115 ILE A O 1
ATOM 867 N N . SER A 1 116 ? 20.303 -4.672 -25.892 1.00 88.00 116 SER A N 1
ATOM 868 C CA . SER A 1 116 ? 20.758 -5.426 -27.069 1.00 88.00 116 SER A CA 1
ATOM 869 C C . SER A 1 116 ? 19.659 -6.256 -27.752 1.00 88.00 116 SER A C 1
ATOM 871 O O . SER A 1 116 ? 19.795 -6.608 -28.923 1.00 88.00 116 SER A O 1
ATOM 873 N N . LYS A 1 117 ? 18.554 -6.558 -27.055 1.00 90.19 117 LYS A N 1
ATOM 874 C CA . LYS A 1 117 ? 17.383 -7.276 -27.592 1.00 90.19 117 LYS A CA 1
ATOM 875 C C . LYS A 1 117 ? 16.266 -6.346 -28.077 1.00 90.19 117 LYS A C 1
ATOM 877 O O . LYS A 1 117 ? 15.259 -6.840 -28.580 1.00 90.19 117 LYS A O 1
ATOM 882 N N . ALA A 1 118 ? 16.419 -5.031 -27.926 1.00 92.56 118 ALA A N 1
ATOM 883 C CA . ALA A 1 118 ? 15.426 -4.066 -28.378 1.00 92.56 118 ALA A CA 1
ATOM 884 C C . ALA A 1 118 ? 15.408 -3.945 -29.907 1.00 92.56 118 ALA A C 1
ATOM 886 O O . ALA A 1 118 ? 16.462 -3.912 -30.554 1.00 92.56 118 ALA A O 1
ATOM 887 N N . THR A 1 119 ? 14.208 -3.775 -30.467 1.00 95.38 119 THR A N 1
ATOM 888 C CA . THR A 1 119 ? 14.054 -3.156 -31.792 1.00 95.38 119 THR A CA 1
ATOM 889 C C . THR A 1 119 ? 14.305 -1.665 -31.620 1.00 95.38 119 THR A C 1
ATOM 891 O O . THR A 1 119 ? 13.666 -1.040 -30.778 1.00 95.38 119 THR A O 1
ATOM 894 N N . ARG A 1 120 ? 15.275 -1.110 -32.343 1.00 93.88 120 ARG A N 1
ATOM 895 C CA . ARG A 1 120 ? 15.771 0.254 -32.134 1.00 93.88 120 ARG A CA 1
ATOM 896 C C . ARG A 1 120 ? 15.609 1.070 -33.403 1.00 93.88 120 ARG A C 1
ATOM 898 O O . ARG A 1 120 ? 15.915 0.566 -34.480 1.00 93.88 120 ARG A O 1
ATOM 905 N N . GLU A 1 121 ? 15.209 2.324 -33.250 1.00 96.19 121 GLU A N 1
ATOM 906 C CA . GLU A 1 121 ? 15.224 3.319 -34.322 1.00 96.19 121 GLU A CA 1
ATOM 907 C C . GLU A 1 121 ? 16.077 4.518 -33.895 1.00 96.19 121 GLU A C 1
ATOM 909 O O . GLU A 1 121 ? 16.147 4.873 -32.712 1.00 96.19 121 GLU A O 1
ATOM 914 N N . GLY A 1 122 ? 16.745 5.130 -34.872 1.00 94.31 122 GLY A N 1
ATOM 915 C CA . GLY A 1 122 ? 17.730 6.183 -34.642 1.00 94.31 122 GLY A CA 1
ATOM 916 C C . GLY A 1 122 ? 19.119 5.659 -34.258 1.00 94.31 122 GLY A C 1
ATOM 917 O O . GLY A 1 122 ? 19.393 4.457 -34.266 1.00 94.31 122 GLY A O 1
ATOM 918 N N . ASN A 1 123 ? 20.016 6.595 -33.942 1.00 93.38 123 ASN A N 1
ATOM 919 C CA . ASN A 1 123 ? 21.422 6.310 -33.664 1.00 93.38 123 ASN A CA 1
ATOM 920 C C . ASN A 1 123 ? 21.643 6.076 -32.165 1.00 93.38 123 ASN A C 1
ATOM 922 O O . ASN A 1 123 ? 21.596 7.016 -31.372 1.00 93.38 123 ASN A O 1
ATOM 926 N N . TRP A 1 124 ? 21.908 4.823 -31.800 1.00 92.44 124 TRP A N 1
ATOM 927 C CA . TRP A 1 124 ? 22.231 4.408 -30.435 1.00 92.44 124 TRP A CA 1
ATOM 928 C C . TRP A 1 124 ? 23.731 4.172 -30.272 1.00 92.44 124 TRP A C 1
ATOM 930 O O . TRP A 1 124 ? 24.333 3.444 -31.062 1.00 92.44 124 TRP A O 1
ATOM 940 N N . THR A 1 125 ? 24.306 4.714 -29.202 1.00 91.12 125 THR A N 1
ATOM 941 C CA . THR A 1 125 ? 25.693 4.473 -28.796 1.00 91.12 125 THR A CA 1
ATOM 942 C C . THR A 1 125 ? 25.712 3.443 -27.677 1.00 91.12 125 THR A C 1
ATOM 944 O O . THR A 1 125 ? 25.092 3.645 -26.635 1.00 91.12 125 THR A O 1
ATOM 947 N N . PHE A 1 126 ? 26.423 2.337 -27.883 1.00 88.06 126 PHE A N 1
ATOM 948 C CA . PHE A 1 126 ? 26.608 1.306 -26.863 1.00 88.06 126 PHE A CA 1
ATOM 949 C C . PHE A 1 126 ? 27.843 1.614 -26.031 1.00 88.06 126 PHE A C 1
ATOM 951 O O . PHE A 1 126 ? 28.881 1.991 -26.572 1.00 88.06 126 PHE A O 1
ATOM 958 N N . GLU A 1 127 ? 27.716 1.456 -24.718 1.00 82.31 127 GLU A N 1
ATOM 959 C CA . GLU A 1 127 ? 28.857 1.557 -23.814 1.00 82.31 127 GLU A CA 1
ATOM 960 C C . GLU A 1 127 ? 29.502 0.176 -23.687 1.00 82.31 127 GLU A C 1
ATOM 962 O O . GLU A 1 127 ? 28.814 -0.807 -23.400 1.00 82.31 127 GLU A O 1
ATOM 967 N N . ALA A 1 128 ? 30.812 0.120 -23.914 1.00 72.88 128 ALA A N 1
ATOM 968 C CA . ALA A 1 128 ? 31.609 -1.076 -23.697 1.00 72.88 128 ALA A CA 1
ATOM 969 C C . ALA A 1 128 ? 31.795 -1.352 -22.193 1.00 72.88 128 ALA A C 1
ATOM 971 O O . ALA A 1 128 ? 31.826 -0.423 -21.383 1.00 72.88 128 ALA A O 1
ATOM 972 N N . ASP A 1 129 ? 31.931 -2.625 -21.827 1.00 65.56 129 ASP A N 1
ATOM 973 C CA . ASP A 1 129 ? 32.452 -3.048 -20.522 1.00 65.56 129 ASP A CA 1
ATOM 974 C C . ASP A 1 129 ? 33.991 -2.983 -20.497 1.00 65.56 129 ASP A C 1
ATOM 976 O O . ASP A 1 129 ? 34.620 -2.599 -21.484 1.00 65.56 129 ASP A O 1
ATOM 980 N N . GLU A 1 130 ? 34.597 -3.353 -19.361 1.00 60.66 130 GLU A N 1
ATOM 981 C CA . GLU A 1 130 ? 36.059 -3.421 -19.174 1.00 60.66 130 GLU A CA 1
ATOM 982 C C . GLU A 1 130 ? 36.772 -4.254 -20.252 1.00 60.66 130 GLU A C 1
ATOM 984 O O . GLU A 1 130 ? 37.902 -3.933 -20.618 1.00 60.66 130 GLU A O 1
ATOM 989 N N . ASP A 1 131 ? 36.092 -5.257 -20.813 1.00 63.00 131 ASP A N 1
ATOM 990 C CA . ASP A 1 131 ? 36.629 -6.158 -21.837 1.00 63.00 131 ASP A CA 1
ATOM 991 C C . ASP A 1 131 ? 36.322 -5.704 -23.280 1.00 63.00 131 ASP A C 1
ATOM 993 O O . ASP A 1 131 ? 36.709 -6.368 -24.245 1.00 63.00 131 ASP A O 1
ATOM 997 N N . GLY A 1 132 ? 35.636 -4.569 -23.467 1.00 58.88 132 GLY A N 1
ATOM 998 C CA . GLY A 1 132 ? 35.360 -3.999 -24.789 1.00 58.88 132 GLY A CA 1
ATOM 999 C C . GLY A 1 132 ? 34.198 -4.646 -25.560 1.00 58.88 132 GLY A C 1
ATOM 1000 O O . GLY A 1 132 ? 33.989 -4.309 -26.727 1.00 58.88 132 GLY A O 1
ATOM 1001 N N . ALA A 1 133 ? 33.450 -5.572 -24.952 1.00 57.78 133 ALA A N 1
ATOM 1002 C CA . ALA A 1 133 ? 32.518 -6.473 -25.637 1.00 57.78 133 ALA A CA 1
ATOM 1003 C C . ALA A 1 133 ? 31.043 -6.328 -25.210 1.00 57.78 133 ALA A C 1
ATOM 1005 O O . ALA A 1 133 ? 30.151 -6.807 -25.922 1.00 57.78 133 ALA A O 1
ATOM 1006 N N . ALA A 1 134 ? 30.739 -5.680 -24.081 1.00 61.34 134 ALA A N 1
ATOM 1007 C CA . ALA A 1 134 ? 29.357 -5.573 -23.621 1.00 61.34 134 ALA A CA 1
ATOM 1008 C C . ALA A 1 134 ? 28.488 -4.693 -24.519 1.00 61.34 134 ALA A C 1
ATOM 1010 O O . ALA A 1 134 ? 28.820 -3.572 -24.886 1.00 61.34 134 ALA A O 1
ATOM 1011 N N . GLN A 1 135 ? 27.271 -5.188 -24.743 1.00 66.00 135 GLN A N 1
ATOM 1012 C CA . GLN A 1 135 ? 26.121 -4.417 -25.220 1.00 66.00 135 GLN A CA 1
ATOM 1013 C C . GLN A 1 135 ? 25.062 -4.276 -24.112 1.00 66.00 135 GLN A C 1
ATOM 1015 O O . GLN A 1 135 ? 23.854 -4.359 -24.358 1.00 66.00 135 GLN A O 1
ATOM 1020 N N . GLY A 1 136 ? 25.524 -4.166 -22.862 1.00 73.94 136 GLY A N 1
ATOM 1021 C CA . GLY A 1 136 ? 24.679 -4.149 -21.665 1.00 73.94 136 GLY A CA 1
ATOM 1022 C C . GLY A 1 136 ? 23.961 -2.819 -21.434 1.00 73.94 136 GLY A C 1
ATOM 1023 O O . GLY A 1 136 ? 22.881 -2.816 -20.838 1.00 73.94 136 GLY A O 1
ATOM 1024 N N . SER A 1 137 ? 24.526 -1.732 -21.962 1.00 82.88 137 SER A N 1
ATOM 1025 C CA . SER A 1 137 ? 24.073 -0.351 -21.787 1.00 82.88 137 SER A CA 1
ATOM 1026 C C . SER A 1 137 ? 24.140 0.389 -23.121 1.00 82.88 137 SER A C 1
ATOM 1028 O O . SER A 1 137 ? 25.041 0.150 -23.926 1.00 82.88 137 SER A O 1
ATOM 1030 N N . ALA A 1 138 ? 23.198 1.298 -23.361 1.00 89.75 138 ALA A N 1
ATOM 1031 C CA . ALA A 1 138 ? 23.248 2.198 -24.504 1.00 89.75 138 ALA A CA 1
ATOM 1032 C C . ALA A 1 138 ? 22.580 3.531 -24.169 1.00 89.75 138 ALA A C 1
ATOM 1034 O O . ALA A 1 138 ? 21.669 3.585 -23.340 1.00 89.75 138 ALA A O 1
ATOM 1035 N N . TRP A 1 139 ? 23.009 4.583 -24.852 1.00 90.06 139 TRP A N 1
ATOM 1036 C CA . TRP A 1 139 ? 22.416 5.913 -24.790 1.00 90.06 139 TRP A CA 1
ATOM 1037 C C . TRP A 1 139 ? 22.167 6.445 -26.205 1.00 90.06 139 TRP A C 1
ATOM 1039 O O . TRP A 1 139 ? 22.735 5.955 -27.183 1.00 90.06 139 TRP A O 1
ATOM 1049 N N . GLY A 1 140 ? 21.301 7.446 -26.324 1.00 91.25 140 GLY A N 1
ATOM 1050 C CA . GLY A 1 140 ? 21.039 8.127 -27.586 1.00 91.25 140 GLY A CA 1
ATOM 1051 C C . GLY A 1 140 ? 20.544 9.550 -27.359 1.00 91.25 140 GLY A C 1
ATOM 1052 O O . GLY A 1 140 ? 20.120 9.908 -26.261 1.00 91.25 140 GLY A O 1
ATOM 1053 N N . ASN A 1 141 ? 20.636 10.370 -28.405 1.00 92.69 141 ASN A N 1
ATOM 1054 C CA . ASN A 1 141 ? 20.127 11.741 -28.393 1.00 92.69 141 ASN A CA 1
ATOM 1055 C C . ASN A 1 141 ? 18.593 11.766 -28.503 1.00 92.69 141 ASN A C 1
ATOM 1057 O O . ASN A 1 141 ? 17.955 10.743 -28.746 1.00 92.69 141 ASN A O 1
ATOM 1061 N N . ALA A 1 142 ? 17.984 12.945 -28.356 1.00 92.38 142 ALA A N 1
ATOM 1062 C CA . ALA A 1 142 ? 16.539 13.102 -28.512 1.00 92.38 142 ALA A CA 1
ATOM 1063 C C . ALA A 1 142 ? 16.036 12.529 -29.855 1.00 92.38 142 ALA A C 1
ATOM 1065 O O . ALA A 1 142 ? 16.641 12.759 -30.902 1.00 92.38 142 ALA A O 1
ATOM 1066 N N . GLY A 1 143 ? 14.916 11.802 -29.811 1.00 92.25 143 GLY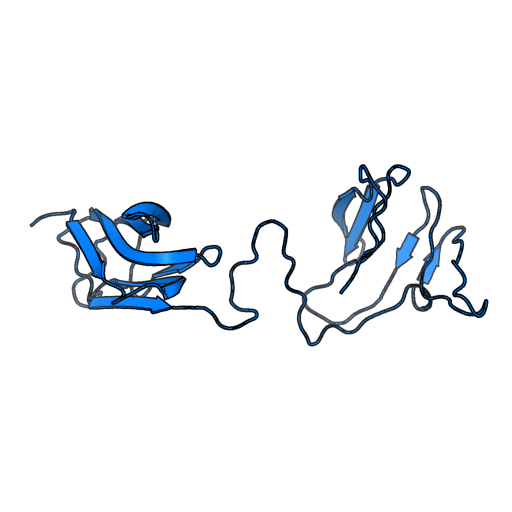 A N 1
ATOM 1067 C CA . GLY A 1 143 ? 14.273 11.212 -30.991 1.00 92.25 143 GLY A CA 1
ATOM 1068 C C . GLY A 1 143 ? 14.634 9.752 -31.281 1.00 92.25 143 GLY A C 1
ATOM 1069 O O . GLY A 1 143 ? 14.084 9.184 -32.219 1.00 92.25 143 GLY A O 1
ATOM 1070 N N . VAL A 1 144 ? 15.513 9.124 -30.493 1.00 95.31 144 VAL A N 1
ATOM 1071 C CA . VAL A 1 144 ? 15.745 7.672 -30.589 1.00 95.31 144 VAL A CA 1
ATOM 1072 C C . VAL A 1 144 ? 14.623 6.877 -29.922 1.00 95.31 144 VAL A C 1
ATOM 1074 O O . VAL A 1 144 ? 14.031 7.326 -28.938 1.00 95.31 144 VAL A O 1
ATOM 1077 N N . THR A 1 145 ? 14.362 5.664 -30.415 1.00 96.06 145 THR A N 1
ATOM 1078 C CA . THR A 1 145 ? 13.366 4.755 -29.829 1.00 96.06 145 THR A CA 1
ATOM 1079 C C . THR A 1 145 ? 13.958 3.368 -29.580 1.00 96.06 145 THR A C 1
ATOM 1081 O O . THR A 1 145 ? 14.834 2.896 -30.312 1.00 96.06 145 THR A O 1
ATOM 1084 N N . ALA A 1 146 ? 13.493 2.714 -28.514 1.00 95.00 146 ALA A N 1
ATOM 1085 C CA . ALA A 1 146 ? 13.789 1.321 -28.200 1.00 95.00 146 ALA A CA 1
ATOM 1086 C C . ALA A 1 146 ? 12.490 0.617 -27.795 1.00 95.00 146 ALA A C 1
ATOM 1088 O O . ALA A 1 146 ? 11.818 1.026 -26.851 1.00 95.00 146 ALA A O 1
ATOM 1089 N N . SER A 1 147 ? 12.147 -0.445 -28.516 1.00 95.44 147 SER A N 1
ATOM 1090 C CA . SER A 1 147 ? 10.914 -1.209 -28.345 1.00 95.44 147 SER A CA 1
ATOM 1091 C C . SER A 1 147 ? 11.208 -2.648 -27.941 1.00 95.44 147 SER A C 1
ATOM 1093 O O . SER A 1 147 ? 12.094 -3.308 -28.495 1.00 95.44 147 SER A O 1
ATOM 1095 N N . PHE A 1 148 ? 10.414 -3.154 -27.001 1.00 94.00 148 PHE A N 1
ATOM 1096 C CA . PHE A 1 148 ? 10.516 -4.505 -26.459 1.00 94.00 148 PHE A CA 1
ATOM 1097 C C . PHE A 1 148 ? 9.162 -5.204 -26.559 1.00 94.00 148 PHE A C 1
ATOM 1099 O O . PHE A 1 148 ? 8.122 -4.582 -26.367 1.00 94.00 148 PHE A O 1
ATOM 1106 N N . LYS A 1 149 ? 9.176 -6.515 -26.811 1.00 92.81 149 LYS A N 1
ATOM 1107 C CA . LYS A 1 149 ? 7.986 -7.364 -26.690 1.00 92.81 149 LYS A CA 1
ATOM 1108 C C . LYS A 1 149 ? 8.108 -8.197 -25.424 1.00 92.81 149 LYS A C 1
ATOM 1110 O O . LYS A 1 149 ? 9.140 -8.826 -25.198 1.00 92.81 149 LYS A O 1
ATOM 1115 N N . PHE A 1 150 ? 7.058 -8.216 -24.615 1.00 89.25 150 PHE A N 1
ATOM 1116 C CA . PHE A 1 150 ? 6.996 -9.020 -23.400 1.00 89.25 150 PHE A CA 1
ATOM 1117 C C . PHE A 1 150 ? 5.588 -9.587 -23.203 1.00 89.25 150 PHE A C 1
ATOM 1119 O O . PHE A 1 150 ? 4.625 -9.131 -23.812 1.00 89.25 150 PHE A O 1
ATOM 1126 N N . THR A 1 151 ? 5.474 -10.588 -22.334 1.00 87.69 151 THR A N 1
ATOM 1127 C CA . THR A 1 151 ? 4.189 -11.114 -21.861 1.00 87.69 151 THR A CA 1
ATOM 1128 C C . THR A 1 151 ? 4.170 -10.992 -20.346 1.00 87.69 151 THR A C 1
ATOM 1130 O O . THR A 1 151 ? 4.994 -11.601 -19.664 1.00 87.69 151 THR A O 1
ATOM 1133 N N . GLY A 1 152 ? 3.258 -10.178 -19.820 1.00 84.94 152 GLY A N 1
ATOM 1134 C CA . GLY A 1 152 ? 3.138 -9.907 -18.392 1.00 84.94 152 GLY A CA 1
ATOM 1135 C C . GLY A 1 152 ? 2.118 -8.808 -18.111 1.00 84.94 152 GLY A C 1
ATOM 1136 O O . GLY A 1 152 ? 1.618 -8.170 -19.030 1.00 84.94 152 GLY A O 1
ATOM 1137 N N . THR A 1 153 ? 1.809 -8.589 -16.836 1.00 84.06 153 THR A N 1
ATOM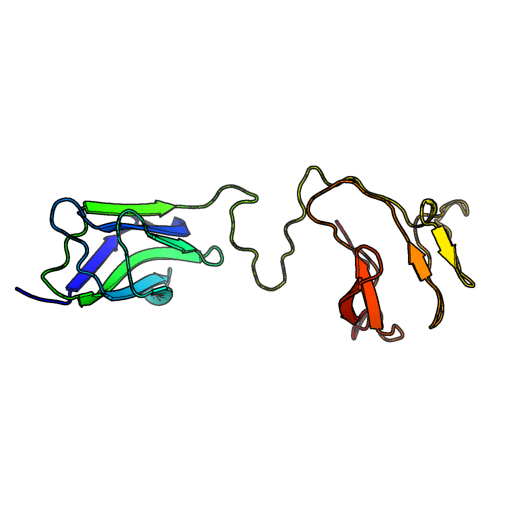 1138 C CA . THR A 1 153 ? 0.850 -7.558 -16.395 1.00 84.06 153 THR A CA 1
ATOM 1139 C C . THR A 1 153 ? 1.520 -6.266 -15.933 1.00 84.06 153 THR A C 1
ATOM 1141 O O . THR A 1 153 ? 0.835 -5.286 -15.654 1.00 84.06 153 THR A O 1
ATOM 1144 N N . LYS A 1 154 ? 2.851 -6.271 -15.808 1.00 85.06 154 LYS A N 1
ATOM 1145 C CA . LYS A 1 154 ? 3.670 -5.139 -15.373 1.00 85.06 154 LYS A CA 1
ATOM 1146 C C . LYS A 1 154 ? 5.030 -5.184 -16.066 1.00 85.06 154 LYS A C 1
ATOM 1148 O O . LYS A 1 154 ? 5.539 -6.268 -16.353 1.00 85.06 154 LYS A O 1
ATOM 1153 N N . ALA A 1 155 ? 5.614 -4.012 -16.278 1.00 88.00 155 ALA A N 1
ATOM 1154 C CA . ALA A 1 155 ? 6.968 -3.836 -16.777 1.00 88.00 155 ALA A CA 1
ATOM 1155 C C . ALA A 1 155 ? 7.650 -2.696 -16.013 1.00 88.00 155 ALA A C 1
ATOM 1157 O O . ALA A 1 155 ? 6.984 -1.791 -15.512 1.00 88.00 155 ALA A O 1
ATOM 1158 N N . TRP A 1 156 ? 8.977 -2.755 -15.935 1.00 87.81 156 TRP A N 1
ATOM 1159 C CA . TRP A 1 156 ? 9.814 -1.728 -15.325 1.00 87.81 156 TRP A CA 1
ATOM 1160 C C . TRP A 1 156 ? 10.910 -1.353 -16.309 1.00 87.81 156 TRP A C 1
ATOM 1162 O O . TRP A 1 156 ? 11.523 -2.232 -16.920 1.00 87.81 156 TRP A O 1
ATOM 1172 N N . VAL A 1 157 ? 11.163 -0.054 -16.441 1.00 87.94 157 VAL A N 1
ATOM 1173 C CA . VAL A 1 157 ? 12.310 0.465 -17.183 1.00 87.94 157 VAL A CA 1
ATOM 1174 C C . VAL A 1 157 ? 13.363 0.874 -16.168 1.00 87.94 157 VAL A C 1
ATOM 1176 O O . VAL A 1 157 ? 13.089 1.657 -15.263 1.00 87.94 157 VAL A O 1
ATOM 1179 N N . ILE A 1 158 ? 14.561 0.314 -16.306 1.00 85.12 158 ILE A N 1
ATOM 1180 C CA . ILE A 1 158 ? 15.694 0.599 -15.429 1.00 85.12 158 ILE A CA 1
ATOM 1181 C C . ILE A 1 158 ? 16.781 1.200 -16.299 1.00 85.12 158 ILE A C 1
ATOM 1183 O O . ILE A 1 158 ? 17.224 0.581 -17.265 1.00 85.12 158 ILE A O 1
ATOM 1187 N N . GLY A 1 159 ? 17.186 2.415 -15.958 1.00 86.12 159 GLY A N 1
ATOM 1188 C CA . GLY A 1 159 ? 18.176 3.172 -16.703 1.00 86.12 159 GLY A CA 1
ATOM 1189 C C . GLY A 1 159 ? 18.924 4.139 -15.800 1.00 86.12 159 GLY A C 1
ATOM 1190 O O . GLY A 1 159 ? 18.558 4.355 -14.644 1.00 86.12 159 GLY A O 1
ATOM 1191 N N . THR A 1 160 ? 19.999 4.699 -16.339 1.00 87.25 160 THR A N 1
ATOM 1192 C CA . THR A 1 160 ? 20.802 5.718 -15.663 1.00 87.25 160 THR A CA 1
ATOM 1193 C C . THR A 1 160 ? 20.086 7.063 -15.710 1.00 87.25 160 THR A C 1
ATOM 1195 O O . THR A 1 160 ? 19.658 7.500 -16.780 1.00 87.25 160 THR A O 1
ATOM 1198 N N . ALA A 1 161 ? 20.009 7.738 -14.565 1.00 89.44 161 ALA A N 1
ATOM 1199 C CA . ALA A 1 161 ? 19.645 9.146 -14.503 1.00 89.44 161 ALA A CA 1
ATOM 1200 C C . ALA A 1 161 ? 20.907 10.017 -14.415 1.00 89.44 161 ALA A C 1
ATOM 1202 O O . ALA A 1 161 ? 21.857 9.641 -13.729 1.00 89.44 161 ALA A O 1
ATOM 1203 N N . ASP A 1 162 ? 20.932 11.160 -15.101 1.00 90.31 162 ASP A N 1
ATOM 1204 C CA . ASP A 1 162 ? 22.120 12.024 -15.216 1.00 90.31 162 ASP A CA 1
ATOM 1205 C C . ASP A 1 162 ? 21.726 13.507 -15.375 1.00 90.31 162 ASP A C 1
ATOM 1207 O O . ASP A 1 162 ? 20.647 13.785 -15.905 1.00 90.31 162 ASP A O 1
ATOM 1211 N N . PRO A 1 163 ? 22.559 14.481 -14.956 1.00 93.25 163 PRO A N 1
ATOM 1212 C CA . PRO A 1 163 ? 22.281 15.909 -15.150 1.00 93.25 163 PRO A CA 1
ATOM 1213 C C . PRO A 1 163 ? 21.986 16.332 -16.586 1.00 93.25 163 PRO A C 1
ATOM 1215 O O . PRO A 1 163 ? 21.216 17.275 -16.792 1.00 93.25 163 PRO A O 1
ATOM 1218 N N . ASN A 1 164 ? 22.574 15.646 -17.566 1.00 91.94 164 ASN A N 1
ATOM 1219 C CA . ASN A 1 164 ? 22.465 16.006 -18.979 1.00 91.94 164 ASN A CA 1
ATOM 1220 C C . ASN A 1 164 ? 21.358 15.248 -19.720 1.00 91.94 164 ASN A C 1
ATOM 1222 O O . ASN A 1 164 ? 21.175 15.439 -20.921 1.00 91.94 164 ASN A O 1
ATOM 1226 N N . HIS A 1 165 ? 20.616 14.383 -19.031 1.00 92.56 165 HIS A N 1
ATOM 1227 C CA . HIS A 1 165 ? 19.551 13.603 -19.644 1.00 92.56 165 HIS A CA 1
ATOM 1228 C C . HIS A 1 165 ? 18.230 14.381 -19.746 1.00 92.56 165 HIS A C 1
ATOM 1230 O O . HIS A 1 165 ? 17.964 15.327 -19.000 1.00 92.56 165 HIS A O 1
ATOM 1236 N N . GLY A 1 166 ? 17.396 13.964 -20.702 1.00 92.25 166 GLY A N 1
ATOM 1237 C CA . GLY A 1 166 ? 16.073 14.526 -20.960 1.00 92.25 166 GLY A CA 1
ATOM 1238 C C . GLY A 1 166 ? 14.929 13.666 -20.420 1.00 92.25 166 GLY A C 1
ATOM 1239 O O . GLY A 1 166 ? 15.101 12.814 -19.545 1.00 92.25 166 GLY A O 1
ATOM 1240 N N . ASN A 1 167 ? 13.737 13.885 -20.964 1.00 94.06 167 ASN A N 1
ATOM 1241 C CA . ASN A 1 167 ? 12.575 13.055 -20.667 1.00 94.06 167 ASN A CA 1
ATOM 1242 C C . ASN A 1 167 ? 12.536 11.832 -21.586 1.00 94.06 167 ASN A C 1
ATOM 1244 O O . ASN A 1 167 ? 12.913 11.909 -22.754 1.00 94.06 167 ASN A O 1
ATOM 1248 N N . MET A 1 168 ? 12.024 10.729 -21.053 1.00 94.19 168 MET A N 1
ATOM 1249 C CA . MET A 1 168 ? 11.700 9.516 -21.786 1.00 94.19 168 MET A CA 1
ATOM 1250 C C . MET A 1 168 ? 10.186 9.329 -21.772 1.00 94.19 168 MET A C 1
ATOM 1252 O O . MET A 1 168 ? 9.576 9.183 -20.712 1.00 94.19 168 MET A O 1
ATOM 1256 N N . ASP A 1 169 ? 9.585 9.302 -22.954 1.00 96.19 169 ASP A N 1
ATOM 1257 C CA . ASP A 1 169 ? 8.183 8.932 -23.098 1.00 96.19 169 ASP A CA 1
ATOM 1258 C C . ASP A 1 169 ? 8.034 7.409 -23.089 1.00 96.19 169 ASP A C 1
ATOM 1260 O O . ASP A 1 169 ? 8.784 6.697 -23.758 1.00 96.19 169 ASP A O 1
ATOM 1264 N N . VAL A 1 170 ? 7.042 6.909 -22.352 1.00 94.69 170 VAL A N 1
ATOM 1265 C CA . VAL A 1 170 ? 6.736 5.477 -22.277 1.00 94.69 170 VAL A CA 1
ATOM 1266 C C . VAL A 1 170 ? 5.441 5.206 -23.023 1.00 94.69 170 VAL A C 1
ATOM 1268 O O . VAL A 1 170 ? 4.416 5.836 -22.754 1.00 94.69 170 VAL A O 1
ATOM 1271 N N . TYR A 1 171 ? 5.486 4.239 -23.936 1.00 95.19 171 TYR A N 1
ATOM 1272 C CA . TYR A 1 171 ? 4.339 3.783 -24.712 1.00 95.19 171 TYR A CA 1
ATOM 1273 C C . TYR A 1 171 ? 4.081 2.300 -24.438 1.00 95.19 171 TYR A C 1
ATOM 1275 O O . TYR A 1 171 ? 5.021 1.507 -24.393 1.00 95.19 171 TYR A O 1
ATOM 1283 N N . ILE A 1 172 ? 2.811 1.922 -24.294 1.00 93.88 172 ILE A N 1
ATOM 1284 C CA . ILE A 1 172 ? 2.352 0.528 -24.259 1.00 93.88 172 ILE A CA 1
ATOM 1285 C C . ILE A 1 172 ? 1.399 0.344 -25.435 1.00 93.88 172 ILE A C 1
ATOM 1287 O O . ILE A 1 172 ? 0.427 1.088 -25.565 1.00 93.88 172 ILE A O 1
ATOM 1291 N N . ASP A 1 173 ? 1.725 -0.594 -26.325 1.00 93.50 173 ASP A N 1
ATOM 1292 C CA . ASP A 1 173 ? 0.941 -0.909 -27.526 1.00 93.50 173 ASP A CA 1
ATOM 1293 C C . ASP A 1 173 ? 0.575 0.335 -28.365 1.00 93.50 173 ASP A C 1
ATOM 1295 O O . ASP A 1 173 ? -0.553 0.511 -28.821 1.00 93.50 173 ASP A O 1
ATOM 1299 N N . GLY A 1 174 ? 1.545 1.242 -28.539 1.00 92.44 174 GLY A N 1
ATOM 1300 C CA . GLY A 1 174 ? 1.397 2.481 -29.314 1.00 92.44 174 GLY A CA 1
ATOM 1301 C C . GLY A 1 174 ? 0.715 3.639 -28.576 1.00 92.44 174 GLY A C 1
ATOM 1302 O O . GLY A 1 174 ? 0.707 4.757 -29.084 1.00 92.44 174 GLY A O 1
ATOM 1303 N N . THR A 1 175 ? 0.198 3.422 -27.364 1.00 94.94 175 THR A N 1
ATOM 1304 C CA . THR A 1 175 ? -0.426 4.474 -26.548 1.00 94.94 175 THR A CA 1
ATOM 1305 C C . THR A 1 175 ? 0.563 5.018 -25.524 1.00 94.94 175 THR A C 1
ATOM 1307 O O . THR A 1 175 ? 1.156 4.247 -24.771 1.00 94.94 175 THR A O 1
ATOM 1310 N N . LYS A 1 176 ? 0.731 6.344 -25.462 1.00 95.12 176 LYS A N 1
ATOM 1311 C CA . LYS A 1 176 ? 1.573 6.996 -24.448 1.00 95.12 176 LYS A CA 1
ATOM 1312 C C . LYS A 1 176 ? 0.950 6.818 -23.062 1.00 95.12 176 LYS A C 1
ATOM 1314 O O . LYS A 1 176 ? -0.181 7.244 -22.848 1.00 95.12 176 LYS A O 1
ATOM 1319 N N . VAL A 1 177 ? 1.689 6.217 -22.134 1.00 94.94 177 VAL A N 1
ATOM 1320 C CA . VAL A 1 177 ? 1.237 5.972 -20.753 1.00 94.94 177 VAL A CA 1
ATOM 1321 C C . VAL A 1 177 ? 1.932 6.859 -19.729 1.00 94.94 177 VAL A C 1
ATOM 1323 O O . VAL A 1 177 ? 1.367 7.082 -18.664 1.00 94.94 177 VAL A O 1
ATOM 1326 N N . ASP A 1 178 ? 3.133 7.363 -20.031 1.00 93.88 178 ASP A N 1
ATOM 1327 C CA . ASP A 1 178 ? 3.885 8.197 -19.092 1.00 93.88 178 ASP A CA 1
ATOM 1328 C C . ASP A 1 178 ? 4.956 9.062 -19.783 1.00 93.88 178 ASP A C 1
ATOM 1330 O O . ASP A 1 178 ? 5.315 8.860 -20.949 1.00 93.88 178 ASP A O 1
ATOM 1334 N N . THR A 1 179 ? 5.481 10.036 -19.046 1.00 94.06 179 THR A N 1
ATOM 1335 C CA . THR A 1 179 ? 6.678 10.819 -19.367 1.00 94.06 179 THR A CA 1
ATOM 1336 C C . THR A 1 179 ? 7.571 10.857 -18.139 1.00 94.06 179 THR A C 1
ATOM 1338 O O . THR A 1 179 ? 7.290 11.552 -17.166 1.00 94.06 179 THR A O 1
ATOM 1341 N N . VAL A 1 180 ? 8.679 10.126 -18.198 1.00 90.31 180 VAL A N 1
ATOM 1342 C CA . VAL A 1 180 ? 9.605 9.965 -17.079 1.00 90.31 180 VAL A CA 1
ATOM 1343 C C . VAL A 1 180 ? 10.812 10.871 -17.290 1.00 90.31 180 VAL A C 1
ATOM 1345 O O . VAL A 1 180 ? 11.520 10.753 -18.289 1.00 90.31 180 VAL A O 1
ATOM 1348 N N . SER A 1 181 ? 11.085 11.770 -16.343 1.00 91.62 181 SER A N 1
ATOM 1349 C CA . SER A 1 181 ? 12.348 12.516 -16.346 1.00 91.62 181 SER A CA 1
ATOM 1350 C C . SER A 1 181 ? 13.499 11.568 -16.023 1.00 91.62 181 SER A C 1
ATOM 1352 O O . SER A 1 181 ? 13.527 10.965 -14.951 1.00 91.62 181 SER A O 1
ATOM 1354 N N . THR A 1 182 ? 14.477 11.472 -16.924 1.00 91.00 182 THR A N 1
ATOM 1355 C CA . THR A 1 182 ? 15.739 10.759 -16.660 1.00 91.00 182 THR A CA 1
ATOM 1356 C C . THR A 1 182 ? 16.841 11.708 -16.178 1.00 91.00 182 THR A C 1
ATOM 1358 O O . THR A 1 182 ? 18.000 11.322 -16.056 1.00 91.00 182 THR A O 1
ATOM 1361 N N . LYS A 1 183 ? 16.477 12.953 -15.850 1.00 91.88 183 LYS A N 1
ATOM 1362 C CA . LYS A 1 183 ? 17.386 13.971 -15.330 1.00 91.88 183 LYS A CA 1
ATOM 1363 C C . LYS A 1 183 ? 17.531 13.884 -13.811 1.00 91.88 183 LYS A C 1
ATOM 1365 O O . LYS A 1 183 ? 16.527 13.893 -13.098 1.00 91.88 183 LYS A O 1
ATOM 1370 N N . GLN A 1 184 ? 18.763 13.901 -13.303 1.00 90.38 184 GLN A N 1
ATOM 1371 C CA . GLN A 1 184 ? 19.060 14.054 -11.868 1.00 90.38 184 GLN A CA 1
ATOM 1372 C C . GLN A 1 184 ? 20.255 14.972 -11.613 1.00 90.38 184 GLN A C 1
ATOM 1374 O O . GLN A 1 184 ? 21.067 15.179 -12.496 1.00 90.38 184 GLN A O 1
ATOM 1379 N N . ALA A 1 185 ? 20.377 15.533 -10.404 1.00 89.00 185 ALA A N 1
ATOM 1380 C CA . ALA A 1 185 ? 21.476 16.443 -10.052 1.00 89.00 185 ALA A CA 1
ATOM 1381 C C . ALA A 1 185 ? 22.863 15.771 -10.053 1.00 89.00 185 ALA A C 1
ATOM 1383 O O . ALA A 1 185 ? 23.873 16.443 -10.244 1.00 89.00 185 ALA A O 1
ATOM 1384 N N . SER A 1 186 ? 22.913 14.453 -9.866 1.00 89.31 186 SER A N 1
ATOM 1385 C CA . SER A 1 186 ? 24.116 13.631 -9.975 1.00 89.31 186 SER A CA 1
ATOM 1386 C C . SER A 1 186 ? 23.803 12.348 -10.740 1.00 89.31 186 SER A C 1
ATOM 1388 O O . SER A 1 186 ? 22.668 11.863 -10.713 1.00 89.31 186 SER A O 1
ATOM 1390 N N . ARG A 1 187 ? 24.807 11.803 -11.443 1.00 85.81 187 ARG A N 1
ATOM 1391 C CA . ARG A 1 187 ? 24.659 10.539 -12.170 1.00 85.81 187 ARG A CA 1
ATOM 1392 C C . ARG A 1 187 ? 24.321 9.420 -11.188 1.00 85.81 187 ARG A C 1
ATOM 1394 O O . ARG A 1 187 ? 25.054 9.190 -10.227 1.00 85.81 187 ARG A O 1
ATOM 1401 N N . LYS A 1 188 ? 23.242 8.693 -11.465 1.00 83.88 188 LYS A N 1
ATOM 1402 C CA . LYS A 1 188 ? 22.799 7.527 -10.702 1.00 83.88 188 LYS A CA 1
ATOM 1403 C C . LYS A 1 188 ? 22.491 6.387 -11.660 1.00 83.88 188 LYS A C 1
ATOM 1405 O O . LYS A 1 188 ? 21.548 6.464 -12.445 1.00 83.88 188 LYS A O 1
ATOM 1410 N N . MET A 1 189 ? 23.288 5.325 -11.590 1.00 79.94 189 MET A N 1
ATOM 1411 C CA . MET A 1 189 ? 23.024 4.108 -12.355 1.00 79.94 189 MET A CA 1
ATOM 1412 C C . MET A 1 189 ? 21.770 3.414 -11.821 1.00 79.94 189 MET A C 1
ATOM 1414 O O . MET A 1 189 ? 21.571 3.317 -10.608 1.00 79.94 189 MET A O 1
ATOM 1418 N N . GLY A 1 190 ? 20.930 2.930 -12.733 1.00 68.19 190 GLY A N 1
ATOM 1419 C CA . GLY A 1 190 ? 19.810 2.071 -12.374 1.00 68.19 190 GLY A CA 1
ATOM 1420 C C . GLY A 1 190 ? 20.325 0.715 -11.893 1.00 68.19 190 GLY A C 1
ATOM 1421 O O . GLY A 1 190 ? 21.091 0.062 -12.600 1.00 68.19 190 GLY A O 1
ATOM 1422 N N . ALA A 1 191 ? 19.902 0.294 -10.705 1.00 59.59 191 ALA A N 1
ATOM 1423 C CA . ALA A 1 191 ? 20.178 -1.030 -10.156 1.00 59.59 191 ALA A CA 1
ATOM 1424 C C . ALA A 1 191 ? 18.860 -1.793 -9.952 1.00 59.59 191 ALA A C 1
ATOM 1426 O O . ALA A 1 191 ? 17.814 -1.173 -9.743 1.00 59.59 191 ALA A O 1
ATOM 1427 N N . LEU A 1 192 ? 18.934 -3.123 -10.063 1.00 53.91 192 LEU A N 1
ATOM 1428 C CA . LEU A 1 192 ? 17.881 -4.063 -9.666 1.00 53.91 192 LEU A CA 1
ATOM 1429 C C . LEU A 1 192 ? 17.978 -4.360 -8.167 1.00 53.91 192 LEU A C 1
ATOM 1431 O O . LEU A 1 192 ? 19.128 -4.457 -7.682 1.00 53.91 192 LEU A O 1
#

Radius of gyration: 24.33 Å; chains: 1; bounding box: 63×30×59 Å